Protein AF-A0A537L766-F1 (afdb_monomer_lite)

pLDDT: mean 89.23, std 12.31, range [39.84, 98.5]

Secondary structure (DSSP, 8-state):
-------SS--------HHHHHHHHHT-SSGGGSTTTHHHHHHHHHHHT--HHHHHHTHHHHHHHHHHHHHHHHHHHTT----SSHHHHHHHHHHHHHHHHHHHTT--S--HHHHHHHHHHHHTTT-HHHHHHHHHHHHHHHHHHHHHHHHHHHHHHHHHHHHHHHHHTT-SEE-HHHHHHHHHTT---HHHHHHHHHHTT-EE-HHHHHHHHHHHHHHHHHHHTTS----GGGTHHHHHHH-PPEE-TTT-S-----EEEEEETTEEES---TT---EEEESEESSPPSBTTBPPP-----

Foldseek 3Di:
DPDDDDDPDDDDDDDDDPLVVQCVVVVHPGSCPGLLNVLLLVLLCVQLVDDPVLCVVLVVLSVLLRVLLLVLLVCVLVVAAQDDDDVNVVSLVSLVSNLLSCVVSPDPDDDSLVSLVSNCVSCCVVPVSSVVCSVVSSVRSRVSSVVCSQLSVVLVVLLVVQLVVCVVVVHQEDFLVSLLCSCPVSVHDSVVSQVVSVVSRHHYPVVRVVVVVVVVVVVVVVVCVVPDDDDPPLCVVQCVVQDDEAAPLVPDPDDDWDFSFKDAPSDTDDDDDPPGDIDTDTSYDSWDDDDPPDDTDDDDDD

Organism: NCBI:txid2569760

Sequence (302 aa):
MIGVRNMPKPGVDTGMGLERISSVLQGVNDDYGTDLFTPLMDRLQRILGHTDRQREAHAVAYRVMADHGRAMTFLMADGVVPGNEGRNYVLRMIMRRAMRFGRAAGLTRSFLAELAGTVTDAMGDAYPELRRQQSFIESAVRQEEERFAQTLTGGLQRLEELISGALAASRRELSGEEVFRLYDTFGFPVEMTRDIARERGLTINEAGFARAMEAQRSRARAAQAFGGAGDDRRYAKVVRKGGSSEFVGYTKHAARARIVALFAGGEAISQADAGAEVEVILDRTPFYAESGGQVGDTGLVR

Structure (mmCIF, N/CA/C/O backbone):
data_AF-A0A537L766-F1
#
_entry.id   AF-A0A537L766-F1
#
loop_
_atom_site.group_PDB
_atom_site.id
_atom_site.type_symbol
_atom_site.label_atom_id
_atom_site.label_alt_id
_atom_site.label_comp_id
_atom_site.label_asym_id
_atom_site.label_entity_id
_atom_site.label_seq_id
_atom_site.pdbx_PDB_ins_code
_atom_site.Cartn_x
_atom_site.Cartn_y
_atom_site.Cartn_z
_atom_site.occupancy
_atom_site.B_iso_or_equiv
_atom_site.auth_seq_id
_atom_site.auth_comp_id
_atom_site.auth_asym_id
_atom_site.auth_atom_id
_atom_site.pdbx_PDB_model_num
ATOM 1 N N . MET A 1 1 ? 0.545 26.414 -24.941 1.00 47.44 1 MET A N 1
ATOM 2 C CA . MET A 1 1 ? -0.797 25.792 -24.927 1.00 47.44 1 MET A CA 1
ATOM 3 C C . MET A 1 1 ? -0.752 24.542 -25.784 1.00 47.44 1 MET A C 1
ATOM 5 O O . MET A 1 1 ? -0.478 24.660 -26.971 1.00 47.44 1 MET A O 1
ATOM 9 N N . ILE A 1 2 ? -0.953 23.363 -25.197 1.00 56.03 2 ILE A N 1
ATOM 10 C CA . ILE A 1 2 ? -1.117 22.121 -25.962 1.00 56.03 2 ILE A CA 1
ATOM 11 C C . ILE A 1 2 ? -2.558 22.138 -26.485 1.00 56.03 2 ILE A C 1
ATOM 13 O O . ILE A 1 2 ? -3.494 22.108 -25.693 1.00 56.03 2 ILE A O 1
ATOM 17 N N . GLY A 1 3 ? -2.739 22.311 -27.794 1.00 72.19 3 GLY A N 1
ATOM 18 C CA . GLY A 1 3 ? -4.066 22.390 -28.406 1.00 72.19 3 GLY A CA 1
ATOM 19 C C . GLY A 1 3 ? -4.731 21.017 -28.464 1.00 72.19 3 GLY A C 1
ATOM 20 O O . GLY A 1 3 ? -4.146 20.073 -28.993 1.00 72.19 3 GLY A O 1
ATOM 21 N N . VAL A 1 4 ? -5.955 20.910 -27.947 1.00 83.75 4 VAL A N 1
ATOM 22 C CA . VAL A 1 4 ? -6.807 19.728 -28.129 1.00 83.75 4 VAL A CA 1
ATOM 23 C C . VAL A 1 4 ? -7.304 19.716 -29.581 1.00 83.75 4 VAL A C 1
ATOM 25 O O . VAL A 1 4 ? -7.737 20.747 -30.093 1.00 83.75 4 VAL A O 1
ATOM 28 N N . ARG A 1 5 ? -7.214 18.572 -30.270 1.00 87.31 5 ARG A N 1
ATOM 29 C CA . ARG A 1 5 ? -7.727 18.379 -31.640 1.00 87.31 5 ARG A CA 1
ATOM 30 C C . ARG A 1 5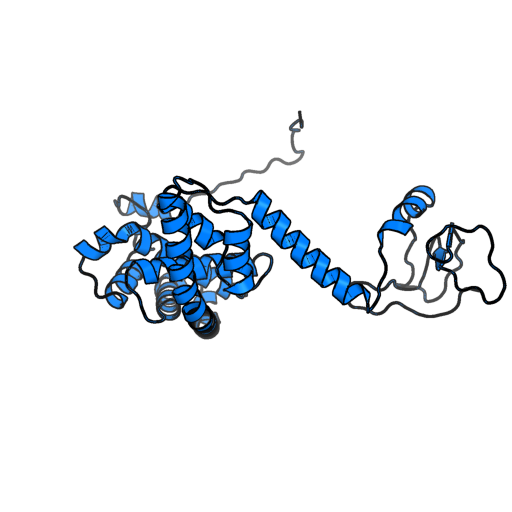 ? -8.831 17.331 -31.641 1.00 87.31 5 ARG A C 1
ATOM 32 O O . ARG A 1 5 ? -8.760 16.367 -30.884 1.00 87.31 5 ARG A O 1
ATOM 39 N N . ASN A 1 6 ? -9.804 17.493 -32.536 1.00 90.62 6 ASN A N 1
ATOM 40 C CA . ASN A 1 6 ? -10.849 16.495 -32.734 1.00 90.62 6 ASN A CA 1
ATOM 41 C C . ASN A 1 6 ? -10.237 15.167 -33.183 1.00 90.62 6 ASN A C 1
ATOM 43 O O . ASN A 1 6 ? -9.444 15.121 -34.128 1.00 90.62 6 ASN A O 1
ATOM 47 N N . MET A 1 7 ? -10.621 14.090 -32.501 1.00 89.81 7 MET A N 1
ATOM 48 C CA . MET A 1 7 ? -10.230 12.749 -32.904 1.00 89.81 7 MET A CA 1
ATOM 49 C C . MET A 1 7 ? -11.026 12.331 -34.148 1.00 89.81 7 MET A C 1
ATOM 51 O O . MET A 1 7 ? -12.243 12.507 -34.169 1.00 89.81 7 MET A O 1
ATOM 55 N N . PRO A 1 8 ? -10.383 11.715 -35.157 1.00 91.75 8 PRO A N 1
ATOM 56 C CA . PRO A 1 8 ? -11.076 11.167 -36.327 1.00 91.75 8 PRO A CA 1
ATOM 57 C C . PRO A 1 8 ? -12.124 10.100 -35.980 1.00 91.75 8 PRO A C 1
ATOM 59 O O . PRO A 1 8 ? -13.035 9.848 -36.762 1.00 91.75 8 PRO A O 1
ATOM 62 N N . LYS A 1 9 ? -11.975 9.454 -34.818 1.00 92.50 9 LYS A N 1
ATOM 63 C CA . LYS A 1 9 ? -12.909 8.475 -34.260 1.00 92.50 9 LYS A CA 1
ATOM 64 C C . LYS A 1 9 ? -13.140 8.806 -32.783 1.00 92.50 9 LYS A C 1
ATOM 66 O O . LYS A 1 9 ? -12.264 8.499 -31.973 1.00 92.50 9 LYS A O 1
ATOM 71 N N . PRO A 1 10 ? -14.244 9.478 -32.425 1.00 92.56 10 PRO A N 1
ATOM 72 C CA . PRO A 1 10 ? -14.568 9.726 -31.028 1.00 92.56 10 PRO A CA 1
ATOM 73 C C . PRO A 1 10 ? -14.984 8.420 -30.338 1.00 92.56 10 PRO A C 1
ATOM 75 O O . PRO A 1 10 ? -15.570 7.538 -30.965 1.00 92.56 10 PRO A O 1
ATOM 78 N N . GLY A 1 11 ? -14.674 8.306 -29.048 1.00 93.06 11 GLY A N 1
ATOM 79 C CA . GLY A 1 11 ? -15.123 7.218 -28.180 1.00 93.06 11 GLY A CA 1
ATOM 80 C C . GLY A 1 11 ? -16.016 7.749 -27.063 1.00 93.06 11 GLY A C 1
ATOM 81 O O . GLY A 1 11 ? -15.945 8.930 -26.723 1.00 93.06 11 GLY A O 1
ATOM 82 N N . VAL A 1 12 ? -16.847 6.872 -26.500 1.00 94.75 12 VAL A N 1
ATOM 83 C CA . VAL A 1 12 ? -17.601 7.133 -25.268 1.00 94.75 12 VAL A CA 1
ATOM 84 C C . VAL A 1 12 ? -17.018 6.238 -24.181 1.00 94.75 12 VAL A C 1
ATOM 86 O O . VAL A 1 12 ? -16.881 5.036 -24.393 1.00 94.75 12 VAL A O 1
ATOM 89 N N . ASP A 1 13 ? -16.671 6.832 -23.043 1.00 95.75 13 ASP A N 1
ATOM 90 C CA . ASP A 1 13 ? -16.145 6.145 -21.864 1.00 95.75 13 ASP A CA 1
ATOM 91 C C . ASP A 1 13 ? -17.138 6.328 -20.712 1.00 95.75 13 ASP A C 1
ATOM 93 O O . ASP A 1 13 ? -17.485 7.458 -20.357 1.00 95.75 13 ASP A O 1
ATOM 97 N N . THR A 1 14 ? -17.654 5.223 -20.175 1.00 96.44 14 THR A N 1
ATOM 98 C CA . THR A 1 14 ? -18.624 5.229 -19.075 1.00 96.44 14 THR A CA 1
ATOM 99 C C . THR A 1 14 ? -18.092 4.408 -17.915 1.00 96.44 14 THR A C 1
ATOM 101 O O . THR A 1 14 ? -17.691 3.263 -18.104 1.00 96.44 14 THR A O 1
ATOM 104 N N . GLY A 1 15 ? -18.191 4.948 -16.703 1.00 95.75 15 GLY A N 1
ATOM 105 C CA . GLY A 1 15 ? -17.886 4.231 -15.471 1.00 95.75 15 GLY A CA 1
ATOM 106 C C . GLY A 1 15 ? -18.962 4.481 -14.423 1.00 95.75 15 GLY A C 1
ATOM 107 O O . GLY A 1 15 ? -19.353 5.622 -14.186 1.00 95.75 15 GLY A O 1
ATOM 108 N N . MET A 1 16 ? -19.426 3.411 -13.781 1.00 96.44 16 MET A N 1
ATOM 109 C CA . MET A 1 16 ? -20.301 3.467 -12.612 1.00 96.44 16 MET A CA 1
ATOM 110 C C . MET A 1 16 ? -19.633 2.669 -11.496 1.00 96.44 16 MET A C 1
ATOM 112 O O . MET A 1 16 ? -19.426 1.468 -11.640 1.00 96.44 16 MET A O 1
ATOM 116 N N . GLY A 1 17 ? -19.258 3.339 -10.406 1.00 96.12 17 GLY A N 1
ATOM 117 C CA . GLY A 1 17 ? -18.614 2.677 -9.271 1.00 96.12 17 GLY A CA 1
ATOM 118 C C . GLY A 1 17 ? -19.590 1.730 -8.582 1.00 96.12 17 GLY A C 1
ATOM 119 O O . GLY A 1 17 ? -20.582 2.200 -8.020 1.00 96.12 17 GLY A O 1
ATOM 120 N N . LEU A 1 18 ? -19.307 0.426 -8.630 1.00 96.12 18 LEU A N 1
ATOM 121 C CA . LEU A 1 18 ? -20.164 -0.61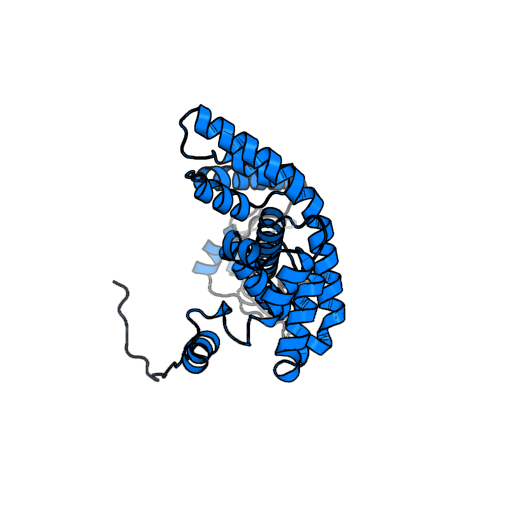5 -8.062 1.00 96.12 18 LEU A CA 1
ATOM 122 C C . LEU A 1 18 ? -20.362 -0.401 -6.559 1.00 96.12 18 LEU A C 1
ATOM 124 O O . LEU A 1 18 ? -21.488 -0.392 -6.081 1.00 96.12 18 LEU A O 1
ATOM 128 N N . GLU A 1 19 ? -19.280 -0.139 -5.831 1.00 95.88 19 GLU A N 1
ATOM 129 C CA . GLU A 1 19 ? -19.300 0.105 -4.388 1.00 95.88 19 GLU A CA 1
ATOM 130 C C . GLU A 1 19 ? -20.231 1.266 -4.020 1.00 95.88 19 GLU A C 1
ATOM 132 O O . GLU A 1 19 ? -21.033 1.161 -3.091 1.00 95.88 19 GLU A O 1
ATOM 137 N N . ARG A 1 20 ? -20.181 2.345 -4.810 1.00 96.56 20 ARG A N 1
ATOM 138 C CA . ARG A 1 20 ? -20.978 3.549 -4.573 1.00 96.56 20 ARG A CA 1
ATOM 139 C C . ARG A 1 20 ? -22.452 3.358 -4.910 1.00 96.56 20 ARG A C 1
ATOM 141 O O . ARG A 1 20 ? -23.308 3.874 -4.200 1.00 96.56 20 ARG A O 1
ATOM 148 N N . ILE A 1 21 ? -22.782 2.665 -6.001 1.00 97.31 21 ILE A N 1
ATOM 149 C CA . ILE A 1 21 ? -24.196 2.388 -6.288 1.00 97.31 21 ILE A CA 1
ATOM 150 C C . ILE A 1 21 ? -24.765 1.396 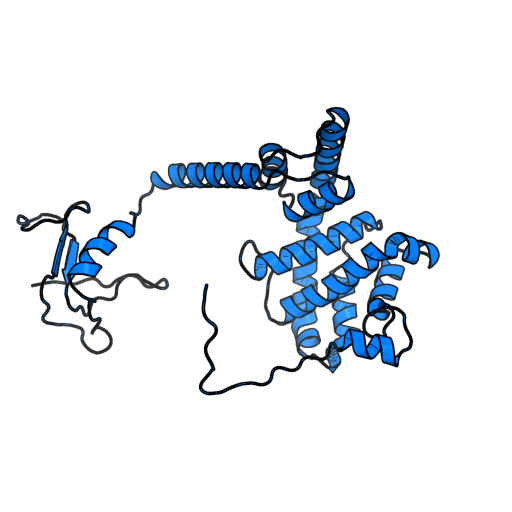-5.268 1.00 97.31 21 ILE A C 1
ATOM 152 O O . ILE A 1 21 ? -25.900 1.570 -4.830 1.00 97.31 21 ILE A O 1
ATOM 156 N N . SER A 1 22 ? -23.966 0.426 -4.812 1.00 97.38 22 SER A N 1
ATOM 157 C CA . SER A 1 22 ? -24.348 -0.496 -3.742 1.00 97.38 22 SER A CA 1
ATOM 158 C C . SER A 1 22 ? -24.636 0.229 -2.429 1.00 97.38 22 SER A C 1
ATOM 160 O O . SER A 1 22 ? -25.651 -0.075 -1.806 1.00 97.38 22 SER A O 1
ATOM 162 N N . SER A 1 23 ? -23.829 1.221 -2.026 1.00 97.69 23 SER A N 1
ATOM 163 C CA . SER A 1 23 ? -24.098 1.982 -0.794 1.00 97.69 23 SER A CA 1
ATOM 164 C C . SER A 1 23 ? -25.426 2.738 -0.848 1.00 97.69 23 SER A C 1
ATOM 166 O O . SER A 1 23 ? -26.199 2.693 0.110 1.00 97.69 23 SER A O 1
ATOM 168 N N . VAL A 1 24 ? -25.761 3.320 -2.004 1.00 97.44 24 VAL A N 1
ATOM 169 C CA . VAL A 1 24 ? -27.067 3.959 -2.238 1.00 97.44 24 VAL A CA 1
ATOM 170 C C . VAL A 1 24 ? -28.213 2.944 -2.194 1.00 97.44 24 VAL A C 1
ATOM 172 O O . VAL A 1 24 ? -29.203 3.176 -1.503 1.00 97.44 24 VAL A O 1
ATOM 175 N N . LEU A 1 25 ? -28.093 1.818 -2.906 1.00 97.81 25 LEU A N 1
ATOM 176 C CA . LEU A 1 25 ? -29.148 0.798 -2.983 1.00 97.81 25 LEU A CA 1
ATOM 177 C C . LEU A 1 25 ? -29.406 0.104 -1.640 1.00 97.81 25 LEU A C 1
ATOM 179 O O . LEU A 1 25 ? -30.540 -0.277 -1.357 1.00 97.81 25 LEU A O 1
ATOM 183 N N . GLN A 1 26 ? -28.370 -0.052 -0.818 1.00 97.94 26 GLN A N 1
ATOM 184 C CA . GLN A 1 26 ? -28.454 -0.677 0.504 1.00 97.94 26 GLN A CA 1
ATOM 185 C C . GLN A 1 26 ? -28.787 0.326 1.618 1.00 97.94 26 GLN A C 1
ATOM 187 O O . GLN A 1 26 ? -28.994 -0.079 2.759 1.00 97.94 26 GLN A O 1
ATOM 192 N N . GLY A 1 27 ? -28.859 1.627 1.310 1.00 97.38 27 GLY A N 1
ATOM 193 C CA . GLY A 1 27 ? -29.202 2.666 2.281 1.00 97.38 27 GLY A CA 1
ATOM 194 C C . GLY A 1 27 ? -28.138 2.882 3.362 1.00 97.38 27 GLY A C 1
ATOM 195 O O . GLY A 1 27 ? -28.484 3.212 4.497 1.00 97.38 27 GLY A O 1
ATOM 196 N N . VAL A 1 28 ? -26.858 2.687 3.032 1.00 96.88 28 VAL A N 1
ATOM 197 C CA . VAL A 1 28 ? -25.726 2.885 3.952 1.00 96.88 28 VAL A CA 1
ATOM 198 C C . VAL A 1 28 ? -24.944 4.156 3.611 1.00 96.88 28 VAL A C 1
ATOM 200 O O . VAL A 1 28 ? -24.906 4.602 2.467 1.00 96.88 28 VAL A O 1
ATOM 203 N N . ASN A 1 29 ? -24.322 4.767 4.623 1.00 92.06 29 ASN A N 1
ATOM 204 C CA . ASN A 1 29 ? -23.720 6.105 4.506 1.00 92.06 29 ASN A CA 1
ATOM 205 C C . ASN A 1 29 ? -22.373 6.135 3.768 1.00 92.06 29 ASN A C 1
ATOM 207 O O . ASN A 1 29 ? -21.916 7.206 3.369 1.00 92.06 29 ASN A O 1
ATOM 211 N N . ASP A 1 30 ? -21.714 4.988 3.633 1.00 94.31 30 ASP A N 1
ATOM 212 C CA . ASP A 1 30 ? -20.455 4.855 2.915 1.00 94.31 30 ASP A CA 1
ATOM 213 C C . ASP A 1 30 ? -20.294 3.447 2.331 1.00 94.31 30 ASP A C 1
ATOM 215 O O . ASP A 1 30 ? -21.017 2.511 2.681 1.00 94.31 30 ASP A O 1
ATOM 219 N N . ASP A 1 31 ? -19.317 3.307 1.439 1.00 96.00 31 ASP A N 1
ATOM 220 C CA . ASP A 1 31 ? -19.031 2.059 0.731 1.00 96.00 31 ASP A CA 1
ATOM 221 C C . ASP A 1 31 ? -18.664 0.913 1.690 1.00 96.00 31 ASP A C 1
ATOM 223 O O . ASP A 1 31 ? -18.935 -0.250 1.404 1.00 96.00 31 ASP A O 1
ATOM 227 N N . TYR A 1 32 ? -18.105 1.217 2.862 1.00 96.50 32 TYR A N 1
ATOM 228 C CA . TYR A 1 32 ? -17.653 0.224 3.835 1.00 96.50 32 TYR A CA 1
ATOM 229 C C . TYR A 1 32 ? -18.787 -0.375 4.675 1.00 96.50 32 TYR A C 1
ATOM 231 O O . TYR A 1 32 ? -18.582 -1.394 5.338 1.00 96.50 32 TYR A O 1
ATOM 239 N N . GLY A 1 33 ? -19.967 0.245 4.644 1.00 95.25 33 GLY A N 1
ATOM 240 C CA . GLY A 1 33 ? -21.200 -0.302 5.202 1.00 95.25 33 GLY A CA 1
ATOM 241 C C . GLY A 1 33 ? -21.884 -1.333 4.302 1.00 95.25 33 GLY A C 1
ATOM 242 O O . GLY A 1 33 ? -22.853 -1.947 4.735 1.00 95.25 33 GLY A O 1
ATOM 243 N N . THR A 1 34 ? -21.407 -1.528 3.069 1.00 97.44 34 THR A N 1
ATOM 244 C CA . THR A 1 34 ? -22.038 -2.447 2.112 1.00 97.44 34 THR A CA 1
ATOM 245 C C . THR A 1 34 ? -21.705 -3.912 2.389 1.00 97.44 34 THR A C 1
ATOM 247 O O . THR A 1 34 ? -20.711 -4.246 3.044 1.00 97.44 34 THR A O 1
ATOM 250 N N . ASP A 1 35 ? -22.506 -4.815 1.834 1.00 95.31 35 ASP A N 1
ATOM 251 C CA . ASP A 1 35 ? -22.225 -6.257 1.770 1.00 95.31 35 ASP A CA 1
ATOM 252 C C . ASP A 1 35 ? -20.861 -6.605 1.134 1.00 95.31 35 ASP A C 1
ATOM 254 O O . ASP A 1 35 ? -20.270 -7.629 1.473 1.00 95.31 35 ASP A O 1
ATOM 258 N N . LEU A 1 36 ? -20.300 -5.726 0.296 1.00 94.44 36 LEU A N 1
ATOM 259 C CA . LEU A 1 36 ? -18.966 -5.889 -0.296 1.00 94.44 36 LEU A CA 1
ATOM 260 C C . LEU A 1 36 ? -17.820 -5.751 0.722 1.00 94.44 36 LEU A C 1
ATOM 262 O O . LEU A 1 36 ? -16.721 -6.254 0.484 1.00 94.44 36 LEU A O 1
ATOM 266 N N . PHE A 1 37 ? -18.038 -5.049 1.839 1.00 97.19 37 PHE A N 1
ATOM 267 C CA . PHE A 1 37 ? -16.991 -4.745 2.824 1.00 97.19 37 PHE A CA 1
ATOM 268 C C . PHE A 1 37 ? -17.297 -5.240 4.235 1.00 97.19 37 PHE A C 1
ATOM 270 O O . PHE A 1 37 ? -16.361 -5.551 4.975 1.00 97.19 37 PHE A O 1
ATOM 277 N N . THR A 1 38 ? -18.567 -5.342 4.625 1.00 96.75 38 THR A N 1
ATOM 278 C CA . THR A 1 38 ? -18.955 -5.772 5.977 1.00 96.75 38 THR A CA 1
ATOM 279 C C . THR A 1 38 ? -18.346 -7.120 6.393 1.00 96.75 38 THR A C 1
ATOM 281 O O . THR A 1 38 ? -17.807 -7.164 7.502 1.00 96.75 38 THR A O 1
ATOM 284 N N . PRO A 1 39 ? -18.227 -8.161 5.535 1.00 98.00 39 PRO A N 1
ATOM 285 C CA . PRO A 1 39 ? -17.558 -9.406 5.927 1.00 98.00 39 PRO A CA 1
ATOM 286 C C . PRO A 1 39 ? -16.083 -9.211 6.314 1.00 98.00 39 PRO A C 1
ATOM 288 O O . PRO A 1 39 ? -15.579 -9.865 7.233 1.00 98.00 39 PRO A O 1
ATOM 291 N N . LEU A 1 40 ? -15.384 -8.290 5.641 1.00 98.38 40 LEU A N 1
ATOM 292 C CA . LEU A 1 40 ? -13.991 -7.955 5.936 1.00 98.38 40 LEU A CA 1
ATOM 293 C C . LEU A 1 40 ? -13.890 -7.175 7.246 1.00 98.38 40 LEU A C 1
ATOM 295 O O . LEU A 1 40 ? -13.012 -7.460 8.061 1.00 98.38 40 LEU A O 1
ATOM 299 N N . MET A 1 41 ? -14.798 -6.224 7.474 1.00 97.88 41 MET A N 1
ATOM 300 C CA . MET A 1 41 ? -14.846 -5.468 8.726 1.00 97.88 41 MET A CA 1
ATOM 301 C C . MET A 1 41 ? -15.110 -6.382 9.921 1.00 97.88 41 MET A C 1
ATOM 303 O O . MET A 1 41 ? -14.423 -6.284 10.937 1.00 97.88 41 MET A O 1
ATOM 307 N N . ASP A 1 42 ? -16.038 -7.323 9.777 1.00 98.06 42 ASP A N 1
ATOM 308 C CA . ASP A 1 42 ? -16.393 -8.279 10.824 1.00 98.06 42 ASP A CA 1
ATOM 309 C C . ASP A 1 42 ? -15.274 -9.301 11.059 1.00 98.06 42 ASP A C 1
ATOM 311 O O . ASP A 1 42 ? -15.048 -9.759 12.184 1.00 98.06 42 ASP A O 1
ATOM 315 N N . ARG A 1 43 ? -14.526 -9.674 10.011 1.00 98.31 43 ARG A N 1
ATOM 316 C CA . ARG A 1 43 ? -13.295 -10.460 10.162 1.00 98.31 43 ARG A CA 1
ATOM 317 C C . ARG A 1 43 ? -12.252 -9.690 10.965 1.00 98.31 43 ARG A C 1
ATOM 319 O O . ARG A 1 43 ? -11.738 -10.240 11.935 1.00 98.31 43 ARG A O 1
ATOM 326 N N . LEU A 1 44 ? -11.957 -8.447 10.590 1.00 98.25 44 LEU A N 1
ATOM 327 C CA . LEU A 1 44 ? -10.985 -7.606 11.293 1.00 98.25 44 LEU A CA 1
ATOM 328 C C . LEU A 1 44 ? -11.382 -7.407 12.757 1.00 98.25 44 LEU A C 1
ATOM 330 O O . LEU A 1 44 ? -10.536 -7.547 13.636 1.00 98.25 44 LEU A O 1
ATOM 334 N N . GLN A 1 45 ? -12.670 -7.184 13.026 1.00 98.06 45 GLN A N 1
ATOM 335 C CA . GLN A 1 45 ? -13.199 -7.037 14.380 1.00 98.06 45 GLN A CA 1
ATOM 336 C C . GLN A 1 45 ? -12.957 -8.274 15.239 1.00 98.06 45 GLN A C 1
ATOM 338 O O . GLN A 1 45 ? -12.496 -8.153 16.374 1.00 98.06 45 GLN A O 1
ATOM 343 N N . ARG A 1 46 ? -13.190 -9.467 14.681 1.00 97.75 46 ARG A N 1
ATOM 344 C CA . ARG A 1 46 ? -12.914 -10.738 15.364 1.00 97.75 46 ARG A CA 1
ATOM 345 C C . ARG A 1 46 ? -11.426 -10.971 15.597 1.00 97.75 46 ARG A C 1
ATOM 347 O O . ARG A 1 46 ? -11.064 -11.421 16.678 1.00 97.75 46 ARG A O 1
ATOM 354 N N . ILE A 1 47 ? -10.571 -10.660 14.620 1.00 96.69 47 ILE A N 1
ATOM 355 C CA . ILE A 1 47 ? -9.111 -10.799 14.765 1.00 96.69 47 ILE A CA 1
ATOM 356 C C . ILE A 1 47 ? -8.590 -9.857 15.862 1.00 96.69 47 ILE A C 1
ATOM 358 O O . ILE A 1 47 ? -7.734 -10.252 16.650 1.00 96.69 47 ILE A O 1
ATOM 362 N N . LEU A 1 48 ? -9.117 -8.633 15.919 1.00 96.81 48 LEU A N 1
ATOM 363 C CA . LEU A 1 48 ? -8.752 -7.618 16.907 1.00 96.81 48 LEU A CA 1
ATOM 364 C C . LEU A 1 48 ? -9.372 -7.854 18.293 1.00 96.81 48 LEU A C 1
ATOM 366 O O . LEU A 1 48 ? -8.874 -7.318 19.279 1.00 96.81 48 LEU A O 1
ATOM 370 N N . GLY A 1 49 ? -10.471 -8.607 18.383 1.00 97.06 49 GLY A N 1
ATOM 371 C CA . GLY A 1 49 ? -11.248 -8.738 19.619 1.00 97.06 49 GLY A CA 1
ATOM 372 C C . GLY A 1 49 ? -11.899 -7.421 20.062 1.00 97.06 49 GLY A C 1
ATOM 373 O O . GLY A 1 49 ? -12.107 -7.202 21.253 1.00 97.06 49 GLY A O 1
ATOM 374 N N . HIS A 1 50 ? -12.183 -6.518 19.121 1.00 97.94 50 HIS A N 1
ATOM 375 C CA . HIS A 1 50 ? -12.745 -5.199 19.412 1.00 97.94 50 HIS A CA 1
ATOM 376 C C . HIS A 1 50 ? -14.266 -5.244 19.602 1.00 97.94 50 HIS A C 1
ATOM 378 O O . HIS A 1 50 ? -14.997 -5.868 18.834 1.00 97.94 50 HIS A O 1
ATOM 384 N N . THR A 1 51 ? -14.755 -4.480 20.576 1.00 97.94 51 THR A N 1
ATOM 385 C CA . THR A 1 51 ? -16.172 -4.090 20.675 1.00 97.94 51 THR A CA 1
ATOM 386 C C . THR A 1 51 ? -16.573 -3.163 19.522 1.00 97.94 51 THR A C 1
ATOM 388 O O . THR A 1 51 ? -15.713 -2.540 18.898 1.00 97.94 51 THR A O 1
ATOM 391 N N . ASP A 1 52 ? -17.874 -2.986 19.279 1.00 96.94 52 ASP A N 1
ATOM 392 C CA . ASP A 1 52 ? -18.369 -2.064 18.240 1.00 96.94 52 ASP A CA 1
ATOM 393 C C . ASP A 1 52 ? -17.883 -0.628 18.462 1.00 96.94 52 ASP A C 1
ATOM 395 O O . ASP A 1 52 ? -17.475 0.062 17.529 1.00 96.94 52 ASP A O 1
ATOM 399 N N . ARG A 1 53 ? -17.816 -0.198 19.728 1.00 97.31 53 ARG A N 1
ATO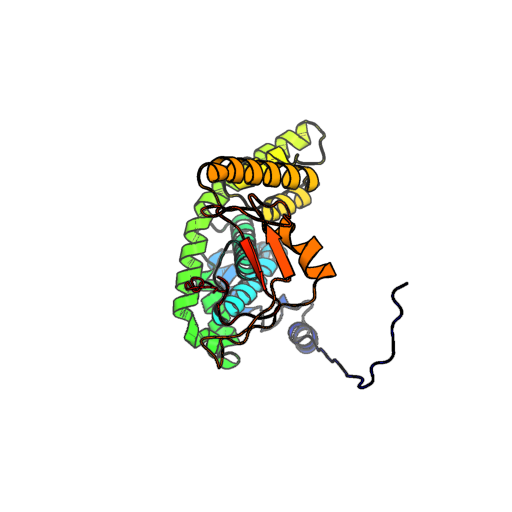M 400 C CA . ARG A 1 53 ? -17.268 1.113 20.093 1.00 97.31 53 ARG A CA 1
ATOM 401 C C . ARG A 1 53 ? -15.789 1.243 19.723 1.00 97.31 53 ARG A C 1
ATOM 403 O O . ARG A 1 53 ? -15.364 2.311 19.292 1.00 97.31 53 ARG A O 1
ATOM 410 N N . GLN A 1 54 ? -14.999 0.184 19.901 1.00 97.50 54 GLN A N 1
ATOM 411 C CA . GLN A 1 54 ? -13.591 0.178 19.499 1.00 97.50 54 GLN A CA 1
ATOM 412 C C . GLN A 1 54 ? -13.446 0.121 17.976 1.00 97.50 54 GLN A C 1
ATOM 414 O O . GLN A 1 54 ? -12.595 0.815 17.429 1.00 97.50 54 GLN A O 1
ATOM 419 N N . ARG A 1 55 ? -14.282 -0.650 17.271 1.00 96.56 55 ARG A N 1
ATOM 420 C CA . ARG A 1 55 ? -14.331 -0.636 15.801 1.00 96.56 55 ARG A CA 1
ATOM 421 C C . ARG A 1 55 ? -14.576 0.778 15.272 1.00 96.56 55 ARG A C 1
ATOM 423 O O . ARG A 1 55 ? -13.823 1.220 14.411 1.00 96.56 55 ARG A O 1
ATOM 430 N N . GLU A 1 56 ? -15.540 1.501 15.838 1.00 95.38 56 GLU A N 1
ATOM 431 C CA . GLU A 1 56 ? -15.832 2.888 15.456 1.00 95.38 56 GLU A CA 1
ATOM 432 C C . GLU A 1 56 ? -14.664 3.835 15.774 1.00 95.38 56 GLU A C 1
ATOM 434 O O . GLU A 1 56 ? -14.220 4.600 14.920 1.00 95.38 56 GLU A O 1
ATOM 439 N N . ALA A 1 57 ? -14.074 3.726 16.970 1.00 96.44 57 ALA A N 1
ATOM 440 C CA . ALA A 1 57 ? -12.898 4.520 17.344 1.00 96.44 57 ALA A CA 1
ATOM 441 C C . ALA A 1 57 ? -11.689 4.283 16.413 1.00 96.44 57 ALA A C 1
ATOM 443 O O . ALA A 1 57 ? -10.858 5.172 16.230 1.00 96.44 57 ALA A O 1
ATOM 444 N N . HIS A 1 58 ? -11.606 3.099 15.800 1.00 96.88 58 HIS A N 1
ATOM 445 C CA . HIS A 1 58 ? -10.571 2.713 14.845 1.00 96.88 58 HIS A CA 1
ATOM 446 C C . HIS A 1 58 ? -11.076 2.672 13.389 1.00 96.88 58 HIS A C 1
ATOM 448 O O . HIS A 1 58 ? -10.433 2.039 12.548 1.00 96.88 58 HIS A O 1
ATOM 454 N N . ALA A 1 59 ? -12.174 3.364 13.053 1.00 96.12 59 ALA A N 1
ATOM 455 C CA . ALA A 1 59 ? -12.839 3.250 11.749 1.00 96.12 59 ALA A CA 1
ATOM 456 C C . ALA A 1 59 ? -11.891 3.450 10.553 1.00 96.12 59 ALA A C 1
ATOM 458 O O . ALA A 1 59 ? -11.932 2.689 9.588 1.00 96.12 59 ALA A O 1
ATOM 459 N N . VAL A 1 60 ? -10.971 4.420 10.623 1.00 95.88 60 VAL A N 1
ATOM 460 C CA . VAL A 1 60 ? -9.974 4.650 9.560 1.00 95.88 60 VAL A CA 1
ATOM 461 C C . VAL A 1 60 ? -9.065 3.435 9.366 1.00 95.88 60 VAL A C 1
ATOM 463 O O . VAL A 1 60 ? -8.813 3.040 8.231 1.00 95.88 60 VAL A O 1
ATOM 466 N N . ALA A 1 61 ? -8.600 2.811 10.452 1.00 96.94 61 ALA A N 1
ATOM 467 C CA . ALA A 1 61 ? -7.741 1.634 10.367 1.00 96.94 61 ALA A CA 1
ATOM 468 C C . ALA A 1 61 ? -8.481 0.443 9.748 1.00 96.94 61 ALA A C 1
ATOM 470 O O . ALA A 1 61 ? -7.925 -0.235 8.889 1.00 96.94 61 ALA A O 1
ATOM 471 N N . TYR A 1 62 ? -9.743 0.236 10.128 1.00 98.19 62 TYR A N 1
ATOM 472 C CA . TYR A 1 62 ? -10.602 -0.801 9.552 1.00 98.19 62 TYR A CA 1
ATOM 473 C C . TYR A 1 62 ? -10.791 -0.611 8.048 1.00 98.19 62 TYR A C 1
ATOM 475 O O . TYR A 1 62 ? -10.538 -1.533 7.275 1.00 98.19 62 TYR A O 1
ATOM 483 N N . ARG A 1 63 ? -11.149 0.609 7.629 1.00 97.75 63 ARG A N 1
ATOM 484 C CA . ARG A 1 63 ? -11.320 0.977 6.217 1.00 97.75 63 ARG A CA 1
ATOM 485 C C . ARG A 1 63 ? -10.052 0.732 5.405 1.00 97.75 63 ARG A C 1
ATOM 487 O O . ARG A 1 63 ? -10.109 0.060 4.381 1.00 97.75 63 ARG A O 1
ATOM 494 N N . VAL A 1 64 ? -8.904 1.202 5.898 1.00 97.31 64 VAL A N 1
ATOM 495 C CA . VAL A 1 64 ? -7.610 1.017 5.225 1.00 97.31 64 VAL A CA 1
ATOM 496 C C . VAL A 1 64 ? -7.229 -0.461 5.133 1.00 97.31 64 VAL A C 1
ATOM 498 O O . VAL A 1 64 ? -6.809 -0.908 4.071 1.00 97.31 64 VAL A O 1
ATOM 501 N N . MET A 1 65 ? -7.377 -1.232 6.214 1.00 98.31 65 MET A N 1
ATOM 502 C CA . MET A 1 65 ? -7.061 -2.662 6.199 1.00 98.31 65 MET A CA 1
ATOM 503 C C . MET A 1 65 ? -7.962 -3.433 5.232 1.00 98.31 65 MET A C 1
ATOM 505 O O . MET A 1 65 ? -7.445 -4.226 4.454 1.00 98.31 65 MET A O 1
ATOM 509 N N . ALA A 1 66 ? -9.276 -3.194 5.246 1.00 98.25 66 ALA A N 1
ATOM 510 C CA . ALA A 1 66 ? -10.215 -3.893 4.371 1.00 98.25 66 ALA A CA 1
ATOM 511 C C . ALA A 1 66 ? -9.979 -3.564 2.888 1.00 98.25 66 ALA A C 1
ATOM 513 O O . ALA A 1 66 ? -9.889 -4.474 2.065 1.00 98.25 66 ALA A O 1
ATOM 514 N N . ASP A 1 67 ? -9.819 -2.282 2.554 1.00 98.12 67 ASP A N 1
ATOM 515 C CA . ASP A 1 67 ? -9.551 -1.832 1.185 1.00 98.12 67 ASP A CA 1
ATOM 516 C C . ASP A 1 67 ? -8.228 -2.391 0.650 1.00 98.12 67 ASP A C 1
ATOM 518 O O . ASP A 1 67 ? -8.181 -3.031 -0.402 1.00 98.12 67 ASP A O 1
ATOM 522 N N . HIS A 1 68 ? -7.150 -2.250 1.422 1.00 98.00 68 HIS A N 1
ATOM 523 C CA . HIS A 1 68 ? -5.850 -2.785 1.034 1.00 98.00 68 HIS A CA 1
ATOM 524 C C . HIS A 1 68 ? -5.820 -4.314 1.024 1.00 98.00 68 HIS A C 1
ATOM 526 O O . HIS A 1 68 ? -5.122 -4.891 0.195 1.00 98.00 68 HIS A O 1
ATOM 532 N N . GLY A 1 69 ? -6.610 -4.967 1.880 1.00 98.06 69 GLY A N 1
ATOM 533 C CA . GLY A 1 69 ? -6.836 -6.408 1.858 1.00 98.06 69 GLY A CA 1
ATOM 534 C C . GLY A 1 69 ? -7.472 -6.875 0.550 1.00 98.06 69 GLY A C 1
ATOM 535 O O . GLY A 1 69 ? -6.998 -7.843 -0.041 1.00 98.06 69 GLY A O 1
ATOM 536 N N . ARG A 1 70 ? -8.483 -6.160 0.036 1.00 98.12 70 ARG A N 1
ATOM 537 C CA . ARG A 1 70 ? -9.041 -6.414 -1.305 1.00 98.12 70 ARG A CA 1
ATOM 538 C C . ARG A 1 70 ? -7.986 -6.175 -2.382 1.00 98.12 70 ARG A C 1
ATOM 540 O O . ARG A 1 70 ? -7.681 -7.088 -3.146 1.00 98.12 70 ARG A O 1
ATOM 547 N N . ALA A 1 71 ? -7.386 -4.985 -2.406 1.00 98.31 71 ALA A N 1
ATOM 548 C CA . ALA A 1 71 ? -6.437 -4.586 -3.443 1.00 98.31 71 ALA A CA 1
ATOM 549 C C . ALA A 1 71 ? -5.237 -5.540 -3.551 1.00 98.31 71 ALA A C 1
ATOM 551 O O . ALA A 1 71 ? -4.892 -5.968 -4.652 1.00 98.31 71 ALA A O 1
ATOM 552 N N . MET A 1 72 ? -4.619 -5.918 -2.425 1.00 98.19 72 MET A N 1
ATOM 553 C CA . MET A 1 72 ? -3.483 -6.845 -2.435 1.00 98.19 72 MET A CA 1
ATOM 554 C C . MET A 1 72 ? -3.887 -8.231 -2.950 1.00 98.19 72 MET A C 1
ATOM 556 O O . MET A 1 72 ? -3.129 -8.841 -3.698 1.00 98.19 72 MET A O 1
ATOM 560 N N . THR A 1 73 ? -5.087 -8.706 -2.598 1.00 98.44 73 THR A N 1
ATOM 561 C CA . THR A 1 73 ? -5.568 -10.041 -2.979 1.00 98.44 73 THR A CA 1
ATOM 562 C C . THR A 1 73 ? -5.799 -10.115 -4.488 1.00 98.44 73 THR A C 1
ATOM 564 O O . THR A 1 73 ? -5.318 -11.047 -5.127 1.00 98.44 73 THR A O 1
ATOM 567 N N . PHE A 1 74 ? -6.449 -9.104 -5.076 1.00 98.50 74 PHE A N 1
ATOM 568 C CA . PHE A 1 74 ? -6.645 -9.017 -6.529 1.00 98.50 74 PHE A CA 1
ATOM 569 C C . PHE A 1 74 ? -5.327 -8.875 -7.290 1.00 98.50 74 PHE A C 1
ATOM 571 O O . PHE A 1 74 ? -5.077 -9.626 -8.228 1.00 98.50 74 PHE A O 1
ATOM 578 N N . LEU A 1 75 ? -4.440 -7.975 -6.852 1.00 98.25 75 LEU A N 1
ATOM 579 C CA . LEU A 1 75 ? -3.130 -7.807 -7.489 1.00 98.25 75 LEU A CA 1
ATOM 580 C C . LEU A 1 75 ? -2.338 -9.122 -7.509 1.00 98.25 75 LEU A C 1
ATOM 582 O O . LEU A 1 75 ? -1.713 -9.456 -8.514 1.00 98.25 75 LEU A O 1
ATOM 586 N N . MET A 1 76 ? -2.365 -9.880 -6.412 1.00 97.19 76 MET A N 1
ATOM 587 C CA . MET A 1 76 ? -1.655 -11.156 -6.330 1.00 97.19 76 MET A CA 1
ATOM 588 C C . MET A 1 76 ? -2.334 -12.270 -7.129 1.00 97.19 76 MET A C 1
ATOM 590 O O . MET A 1 76 ? -1.628 -13.099 -7.702 1.00 97.19 76 MET A O 1
ATOM 594 N N . ALA A 1 77 ? -3.665 -12.266 -7.235 1.00 97.25 77 ALA A N 1
ATOM 595 C CA . ALA A 1 77 ? -4.389 -13.170 -8.128 1.00 97.25 77 ALA A CA 1
ATOM 596 C C . ALA A 1 77 ? -4.012 -12.951 -9.606 1.00 97.25 77 ALA A C 1
ATOM 598 O O . ALA A 1 77 ? -3.890 -13.921 -10.354 1.00 97.25 77 ALA A O 1
ATOM 599 N N . ASP A 1 78 ? -3.710 -11.706 -9.986 1.00 95.81 78 ASP A N 1
ATOM 600 C CA . ASP A 1 78 ? -3.201 -11.327 -11.313 1.00 95.81 78 ASP A CA 1
ATOM 601 C C . ASP A 1 78 ? -1.681 -11.555 -11.486 1.00 95.81 78 ASP A C 1
ATOM 603 O O . ASP A 1 78 ? -1.079 -11.155 -12.488 1.00 95.81 78 ASP A O 1
ATOM 607 N N . GLY A 1 79 ? -1.025 -12.200 -10.516 1.00 91.56 79 GLY A N 1
ATOM 608 C CA . GLY A 1 79 ? 0.391 -12.570 -10.586 1.00 91.56 79 GLY A CA 1
ATOM 609 C C . GLY A 1 79 ? 1.371 -11.459 -10.196 1.00 91.56 79 GLY A C 1
ATOM 610 O O .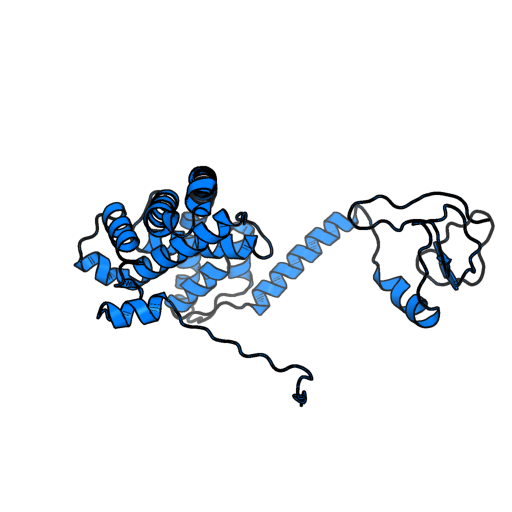 GLY A 1 79 ? 2.570 -11.569 -10.467 1.00 91.56 79 GLY A O 1
ATOM 611 N N . VAL A 1 80 ? 0.906 -10.379 -9.562 1.00 95.62 80 VAL A N 1
ATOM 612 C CA . VAL A 1 80 ? 1.796 -9.372 -8.969 1.00 95.62 80 VAL A CA 1
ATOM 613 C C . VAL A 1 80 ? 2.368 -9.910 -7.660 1.00 95.62 80 VAL A C 1
ATOM 615 O O . VAL A 1 80 ? 1.643 -10.416 -6.812 1.00 95.62 80 VAL A O 1
ATOM 618 N N . VAL A 1 81 ? 3.677 -9.761 -7.466 1.00 93.00 81 VAL A N 1
ATOM 619 C CA . VAL A 1 81 ? 4.367 -10.164 -6.231 1.00 93.00 81 VAL A CA 1
ATOM 620 C C . VAL A 1 81 ? 5.042 -8.964 -5.573 1.00 93.00 81 VAL A C 1
ATOM 622 O O . VAL A 1 81 ? 5.475 -8.059 -6.288 1.00 93.00 81 VAL A O 1
ATOM 625 N N . PRO A 1 82 ? 5.155 -8.907 -4.234 1.00 91.00 82 PRO A N 1
ATOM 626 C CA . PRO A 1 82 ? 5.793 -7.777 -3.561 1.00 91.00 82 PRO A CA 1
ATOM 627 C C . PRO A 1 82 ? 7.256 -7.599 -3.996 1.00 91.00 82 PRO A C 1
ATOM 629 O O . PRO A 1 82 ? 8.059 -8.528 -3.940 1.00 91.00 82 PRO A O 1
ATOM 632 N N . GLY A 1 83 ? 7.641 -6.385 -4.400 1.00 89.00 83 GLY A N 1
ATOM 633 C CA . GLY A 1 83 ? 8.966 -6.108 -4.972 1.00 89.00 83 GLY A CA 1
ATOM 634 C C . GLY A 1 83 ? 9.403 -4.648 -4.843 1.00 89.00 83 GLY A C 1
ATOM 635 O O . GLY A 1 83 ? 8.734 -3.847 -4.201 1.00 89.00 83 GLY A O 1
ATOM 636 N N . ASN A 1 84 ? 10.565 -4.313 -5.409 1.00 83.12 84 ASN A N 1
ATOM 637 C CA . ASN A 1 84 ? 11.170 -2.976 -5.292 1.00 83.12 84 ASN A CA 1
ATOM 638 C C . ASN A 1 84 ? 10.776 -2.008 -6.420 1.00 83.12 84 ASN A C 1
ATOM 640 O O . ASN A 1 84 ? 11.069 -0.823 -6.314 1.00 83.12 84 ASN A O 1
ATOM 644 N N . GLU A 1 85 ? 10.148 -2.487 -7.499 1.00 79.88 85 GLU A N 1
ATOM 645 C CA . GLU A 1 85 ? 9.938 -1.695 -8.718 1.00 79.88 85 GLU A CA 1
ATOM 646 C C . GLU A 1 85 ? 8.539 -1.880 -9.317 1.00 79.88 85 GLU A C 1
ATOM 648 O O . GLU A 1 85 ? 7.889 -2.913 -9.133 1.00 79.88 85 GLU A O 1
ATOM 653 N N . GLY A 1 86 ? 8.072 -0.865 -10.051 1.00 92.19 86 GLY A N 1
ATOM 654 C CA . GLY A 1 86 ? 6.814 -0.898 -10.801 1.00 92.19 86 GLY A CA 1
ATOM 655 C C . GLY A 1 86 ? 5.603 -1.313 -9.957 1.00 92.19 86 GLY A C 1
ATOM 656 O O . GLY A 1 86 ? 5.442 -0.900 -8.810 1.00 92.19 86 GLY A O 1
ATOM 657 N N . ARG A 1 87 ? 4.746 -2.171 -10.521 1.00 94.31 87 ARG A N 1
ATOM 658 C CA . ARG A 1 87 ? 3.549 -2.702 -9.838 1.00 94.31 87 ARG A CA 1
ATOM 659 C C . ARG A 1 87 ? 3.872 -3.522 -8.584 1.00 94.31 87 ARG A C 1
ATOM 661 O O . ARG A 1 87 ? 3.106 -3.504 -7.626 1.00 94.31 87 ARG A O 1
ATOM 668 N N . ASN A 1 88 ? 5.032 -4.176 -8.560 1.00 93.62 88 ASN A N 1
ATOM 669 C CA . ASN A 1 88 ? 5.480 -4.974 -7.421 1.00 93.62 88 ASN A CA 1
ATOM 670 C C . ASN A 1 88 ? 5.788 -4.074 -6.210 1.00 93.62 88 ASN A C 1
ATOM 672 O O . ASN A 1 88 ? 5.510 -4.445 -5.067 1.00 93.62 88 ASN A O 1
ATOM 676 N N . TYR A 1 89 ? 6.317 -2.871 -6.462 1.00 89.88 89 TYR A N 1
ATOM 677 C CA . TYR A 1 89 ? 6.493 -1.835 -5.442 1.00 89.88 89 TYR A CA 1
ATOM 678 C C . TYR A 1 89 ? 5.158 -1.323 -4.907 1.00 89.88 89 TYR A C 1
ATOM 680 O O . TYR A 1 89 ? 4.983 -1.197 -3.698 1.00 89.88 89 TYR A O 1
ATOM 688 N N . VAL A 1 90 ? 4.190 -1.086 -5.796 1.00 94.06 90 VAL A N 1
ATOM 689 C CA . VAL A 1 90 ? 2.845 -0.640 -5.405 1.00 94.06 90 VAL A CA 1
ATOM 690 C C . VAL A 1 90 ? 2.164 -1.658 -4.492 1.00 94.06 90 VAL A C 1
ATOM 692 O O . VAL A 1 90 ? 1.693 -1.279 -3.421 1.00 94.06 90 VAL A O 1
ATOM 695 N N . LEU A 1 91 ? 2.185 -2.946 -4.850 1.00 96.12 91 LEU A N 1
ATOM 696 C CA . LEU A 1 91 ? 1.653 -4.012 -3.995 1.00 96.12 91 LEU A CA 1
ATOM 697 C C . LEU A 1 91 ? 2.321 -4.006 -2.615 1.00 96.12 91 LEU A C 1
ATOM 699 O O . LEU A 1 91 ? 1.643 -4.023 -1.588 1.00 96.12 91 LEU A O 1
ATOM 703 N N . ARG A 1 92 ? 3.652 -3.909 -2.577 1.00 93.19 92 ARG A N 1
ATOM 704 C CA . ARG A 1 92 ? 4.392 -3.825 -1.318 1.00 93.19 92 ARG A CA 1
ATOM 705 C C . ARG A 1 92 ? 3.962 -2.620 -0.473 1.00 93.19 92 ARG A C 1
ATOM 707 O O . ARG A 1 92 ? 3.801 -2.766 0.736 1.00 93.19 92 ARG A O 1
ATOM 714 N N . MET A 1 93 ? 3.768 -1.443 -1.073 1.00 92.00 93 MET A N 1
ATOM 715 C CA . MET A 1 93 ? 3.295 -0.253 -0.353 1.00 92.00 93 MET A CA 1
ATOM 716 C C . MET A 1 93 ? 1.904 -0.468 0.255 1.00 92.00 93 MET A C 1
ATOM 718 O O . MET A 1 93 ? 1.700 -0.148 1.427 1.00 92.00 93 MET A O 1
ATOM 722 N N . ILE A 1 94 ? 0.973 -1.043 -0.514 1.00 95.81 94 ILE A N 1
ATOM 723 C CA . ILE A 1 94 ? -0.394 -1.364 -0.070 1.00 95.81 94 ILE A CA 1
ATOM 724 C C . ILE A 1 94 ? -0.352 -2.302 1.140 1.00 95.81 94 ILE A C 1
ATOM 726 O O . ILE A 1 94 ? -0.934 -2.002 2.185 1.00 95.81 94 ILE A O 1
ATOM 730 N N . MET A 1 95 ? 0.407 -3.397 1.034 1.00 95.94 95 MET A N 1
ATOM 731 C CA . MET A 1 95 ? 0.540 -4.380 2.109 1.00 95.94 95 MET A CA 1
ATOM 732 C C . MET A 1 95 ? 1.133 -3.754 3.375 1.00 95.94 95 MET A C 1
ATOM 734 O O . MET A 1 95 ? 0.576 -3.898 4.461 1.00 95.94 95 MET A O 1
ATOM 738 N N . ARG A 1 96 ? 2.231 -2.998 3.255 1.00 93.19 96 ARG A N 1
ATOM 739 C CA . ARG A 1 96 ? 2.889 -2.363 4.410 1.00 93.19 96 ARG A CA 1
ATOM 740 C C . ARG A 1 96 ? 2.002 -1.322 5.083 1.00 93.19 96 ARG A C 1
ATOM 742 O O . ARG A 1 96 ? 1.998 -1.222 6.310 1.00 93.19 96 ARG A O 1
ATOM 749 N N . ARG A 1 97 ? 1.206 -0.582 4.305 1.00 93.88 97 ARG A N 1
ATOM 750 C CA . ARG A 1 97 ? 0.213 0.351 4.845 1.00 93.88 97 ARG A CA 1
ATOM 751 C C . ARG A 1 97 ? -0.878 -0.385 5.621 1.00 93.88 97 ARG A C 1
ATOM 753 O O . ARG A 1 97 ? -1.191 0.039 6.731 1.00 93.88 97 ARG A O 1
ATOM 760 N N . ALA A 1 98 ? -1.388 -1.507 5.113 1.00 96.31 98 ALA A N 1
ATOM 761 C CA . ALA A 1 98 ? -2.331 -2.343 5.856 1.00 96.31 98 ALA A CA 1
ATOM 762 C C . ALA A 1 98 ? -1.724 -2.845 7.180 1.00 96.31 98 ALA A C 1
ATOM 764 O O . ALA A 1 98 ? -2.339 -2.677 8.231 1.00 96.31 98 ALA A O 1
ATOM 765 N N . MET A 1 99 ? -0.485 -3.355 7.162 1.00 95.06 99 MET A N 1
ATOM 766 C CA . MET A 1 99 ? 0.219 -3.814 8.373 1.00 95.06 99 MET A CA 1
ATOM 767 C C . MET A 1 99 ? 0.411 -2.692 9.401 1.00 95.06 99 MET A C 1
ATOM 769 O O . MET A 1 99 ? 0.199 -2.897 10.595 1.00 95.06 99 MET A O 1
ATOM 773 N N . ARG A 1 100 ? 0.773 -1.483 8.950 1.00 93.06 100 ARG A N 1
ATOM 774 C CA . ARG A 1 100 ? 0.903 -0.300 9.811 1.00 93.06 100 ARG A CA 1
ATOM 775 C C . ARG A 1 100 ? -0.414 0.018 10.522 1.00 93.06 100 ARG A C 1
ATOM 777 O O . ARG A 1 100 ? -0.408 0.228 11.733 1.00 93.06 100 ARG A O 1
ATOM 784 N N . PHE A 1 101 ? -1.524 0.072 9.787 1.00 95.19 101 PHE A N 1
ATOM 785 C CA . PHE A 1 101 ? -2.833 0.360 10.378 1.00 95.19 101 PHE A CA 1
ATOM 786 C C . PHE A 1 101 ? -3.332 -0.786 11.263 1.00 95.19 101 PHE A C 1
ATOM 788 O O . PHE A 1 101 ? -3.927 -0.515 12.303 1.00 95.19 101 PHE A O 1
ATOM 795 N N . GLY A 1 102 ? -2.995 -2.037 10.936 1.00 95.44 102 GLY A N 1
ATOM 796 C CA . GLY A 1 102 ? -3.191 -3.177 11.830 1.00 95.44 102 GLY A CA 1
ATOM 797 C C . GLY A 1 102 ? -2.458 -2.994 13.155 1.00 95.44 102 GLY A C 1
ATOM 798 O O . GLY A 1 102 ? -3.068 -3.108 14.217 1.00 95.44 102 GLY A O 1
ATOM 799 N N . ARG A 1 103 ? -1.179 -2.602 13.112 1.00 92.69 103 ARG A N 1
ATOM 800 C CA . ARG A 1 103 ? -0.392 -2.306 14.316 1.00 92.69 103 ARG A CA 1
ATOM 801 C C . ARG A 1 103 ? -0.978 -1.146 15.121 1.00 92.69 103 ARG A C 1
ATOM 803 O O . ARG A 1 103 ? -1.058 -1.244 16.340 1.00 92.69 103 ARG A O 1
ATOM 810 N N . ALA A 1 104 ? -1.414 -0.078 14.452 1.00 91.44 104 ALA A N 1
ATOM 811 C CA . ALA A 1 104 ? -2.050 1.074 15.094 1.00 91.44 104 ALA A CA 1
ATOM 812 C C . ALA A 1 104 ? -3.401 0.726 15.748 1.00 91.44 104 ALA A C 1
ATOM 814 O O . ALA A 1 104 ? -3.770 1.335 16.748 1.00 91.44 104 ALA A O 1
ATOM 815 N N . ALA A 1 105 ? -4.121 -0.261 15.207 1.00 95.31 105 ALA A N 1
ATOM 816 C CA . ALA A 1 105 ? -5.347 -0.797 15.791 1.00 95.31 105 ALA A CA 1
ATOM 817 C C . ALA A 1 105 ? -5.095 -1.843 16.894 1.00 95.31 105 ALA A C 1
ATOM 819 O O . ALA A 1 105 ? -6.051 -2.272 17.523 1.00 95.31 105 ALA A O 1
ATOM 820 N N . GLY A 1 106 ? -3.842 -2.245 17.147 1.00 93.62 106 GLY A N 1
ATOM 821 C CA . GLY A 1 106 ? -3.478 -3.168 18.229 1.00 93.62 106 GLY A CA 1
ATOM 822 C C . GLY A 1 106 ? -3.082 -4.582 17.793 1.00 93.62 106 GLY A C 1
ATOM 823 O O . GLY A 1 106 ? -2.801 -5.417 18.650 1.00 93.62 106 GLY A O 1
ATOM 824 N N . LEU A 1 107 ? -3.000 -4.876 16.490 1.00 93.19 107 LEU A N 1
ATOM 825 C CA . LEU A 1 107 ? -2.536 -6.186 16.024 1.00 93.19 107 LEU A CA 1
ATOM 826 C C . LEU A 1 107 ? -1.042 -6.388 16.281 1.00 93.19 107 LEU A C 1
ATOM 828 O O . LEU A 1 107 ? -0.186 -5.560 15.952 1.00 93.19 107 LEU A O 1
ATOM 832 N N . THR A 1 108 ? -0.729 -7.551 16.841 1.00 86.75 108 THR A N 1
ATOM 833 C CA . THR A 1 108 ? 0.641 -7.999 17.116 1.00 86.75 108 THR A CA 1
ATOM 834 C C . THR A 1 108 ? 1.037 -9.244 16.331 1.00 86.75 108 THR A C 1
ATOM 836 O O . THR A 1 108 ? 2.228 -9.536 16.247 1.00 86.75 108 THR A O 1
ATOM 839 N N . ARG A 1 109 ? 0.066 -9.940 15.731 1.00 90.19 109 ARG A N 1
ATOM 840 C CA . ARG A 1 109 ? 0.257 -11.135 14.902 1.00 90.19 109 ARG A CA 1
ATOM 841 C C . ARG A 1 109 ? -0.090 -10.858 13.441 1.00 90.19 109 ARG A C 1
ATOM 843 O O . ARG A 1 109 ? -0.847 -9.930 13.160 1.00 90.19 109 ARG A O 1
ATOM 850 N N . SER A 1 110 ? 0.397 -11.717 12.550 1.00 93.75 110 SER A N 1
ATOM 851 C CA . SER A 1 110 ? 0.026 -11.700 11.135 1.00 93.75 110 SER A CA 1
ATOM 852 C C . SER A 1 110 ? -1.484 -11.876 10.951 1.00 93.75 110 SER A C 1
ATOM 854 O O . SER A 1 110 ? -2.092 -12.711 11.631 1.00 93.75 110 SER A O 1
ATOM 856 N N . PHE A 1 111 ? -2.085 -11.102 10.047 1.00 97.06 111 PHE A N 1
ATOM 857 C CA . PHE A 1 111 ? -3.534 -11.112 9.795 1.00 97.06 111 PHE A CA 1
ATOM 858 C C . PHE A 1 111 ? -3.908 -11.026 8.314 1.00 97.06 111 PHE A C 1
ATOM 860 O O . PHE A 1 111 ? -5.042 -11.344 7.950 1.00 97.06 111 PHE A O 1
ATOM 867 N N . LEU A 1 112 ? -2.985 -10.608 7.446 1.00 97.75 112 LEU A N 1
ATOM 868 C CA . LEU A 1 112 ? -3.313 -10.314 6.055 1.00 97.75 112 LEU A CA 1
ATOM 869 C C . LEU A 1 112 ? -3.705 -11.570 5.270 1.00 97.75 112 LEU A C 1
ATOM 871 O O . LEU A 1 112 ? -4.562 -11.485 4.396 1.00 97.75 112 LEU A O 1
ATOM 875 N N . ALA A 1 113 ? -3.144 -12.735 5.605 1.00 97.62 113 ALA A N 1
ATOM 876 C CA . ALA A 1 113 ? -3.535 -14.001 4.981 1.00 97.62 113 ALA A CA 1
ATOM 877 C C . ALA A 1 113 ? -4.998 -14.376 5.302 1.00 97.62 113 ALA A C 1
ATOM 879 O O . ALA A 1 113 ? -5.749 -14.747 4.407 1.00 97.62 113 ALA A O 1
ATOM 880 N N . GLU A 1 114 ? -5.442 -14.206 6.554 1.00 97.69 114 GLU A N 1
ATOM 881 C CA . GLU A 1 114 ? -6.848 -14.439 6.937 1.00 97.69 114 GLU A CA 1
ATOM 882 C C . GLU A 1 114 ? -7.800 -13.440 6.269 1.00 97.69 114 GLU A C 1
ATOM 884 O O . GLU A 1 114 ? -8.938 -13.774 5.918 1.00 97.69 114 GLU A O 1
ATOM 889 N N . LEU A 1 115 ? -7.333 -12.204 6.086 1.00 98.25 115 LEU A N 1
ATOM 890 C CA . LEU A 1 115 ? -8.083 -11.184 5.370 1.00 98.25 115 LEU A CA 1
ATOM 891 C C . LEU A 1 115 ? -8.196 -11.517 3.875 1.00 98.25 115 LEU A C 1
ATOM 893 O O . LEU A 1 115 ? -9.290 -11.414 3.330 1.00 98.25 115 LEU A O 1
ATOM 897 N N . ALA A 1 116 ? -7.118 -11.981 3.238 1.00 98.31 116 ALA A N 1
ATOM 898 C CA . ALA A 1 116 ? -7.127 -12.441 1.847 1.00 98.31 116 ALA A CA 1
ATOM 899 C C . ALA A 1 116 ? -8.058 -13.648 1.636 1.00 98.31 116 ALA A C 1
ATOM 901 O O . ALA A 1 116 ? -8.802 -13.693 0.655 1.00 98.31 116 ALA A O 1
ATOM 902 N N . GLY A 1 117 ? -8.092 -14.583 2.592 1.00 98.19 117 GLY A N 1
ATOM 903 C CA . GLY A 1 117 ? -9.077 -15.667 2.603 1.00 98.19 117 GLY A CA 1
ATOM 904 C C . GLY A 1 117 ? -10.512 -15.134 2.655 1.00 98.19 117 GLY A C 1
ATOM 905 O O . GLY A 1 117 ? -11.350 -15.530 1.855 1.00 98.19 117 GLY A O 1
ATOM 906 N N . THR A 1 118 ? -10.779 -14.133 3.502 1.00 98.44 118 THR A N 1
ATOM 907 C CA . THR A 1 118 ? -12.113 -13.503 3.592 1.00 98.44 118 THR A CA 1
ATOM 908 C C . THR A 1 118 ? -12.505 -12.770 2.301 1.00 98.44 118 THR A C 1
ATOM 910 O O . THR A 1 118 ? -13.666 -12.815 1.903 1.00 98.44 118 THR A O 1
ATOM 913 N N . VAL A 1 119 ? -11.552 -12.129 1.613 1.00 98.44 119 VAL A N 1
ATOM 914 C CA . VAL A 1 119 ? -11.780 -11.547 0.275 1.00 98.44 119 VAL A CA 1
ATOM 915 C C . VAL A 1 119 ? -12.141 -12.640 -0.731 1.00 98.44 119 VAL A C 1
ATOM 917 O O . VAL A 1 119 ? -13.085 -12.483 -1.503 1.00 98.44 119 VAL A O 1
ATOM 920 N N . THR A 1 120 ? -11.413 -13.756 -0.705 1.00 98.19 120 THR A N 1
ATOM 921 C CA . THR A 1 120 ? -11.647 -14.899 -1.595 1.00 98.19 120 THR A CA 1
ATOM 922 C C . THR A 1 120 ? -13.015 -15.532 -1.350 1.00 98.19 120 THR A C 1
ATOM 924 O O . THR A 1 120 ? -13.706 -15.873 -2.305 1.00 98.19 120 THR A O 1
ATOM 927 N N . ASP A 1 121 ? -13.448 -15.635 -0.095 1.00 97.56 121 ASP A N 1
ATOM 928 C CA . ASP A 1 121 ? -14.781 -16.129 0.252 1.00 97.56 121 ASP A CA 1
ATOM 929 C C . ASP A 1 121 ? -15.885 -15.192 -0.248 1.00 97.56 121 ASP A C 1
ATOM 931 O O . ASP A 1 121 ? -16.863 -15.659 -0.827 1.00 97.56 121 ASP A O 1
ATOM 935 N N . ALA A 1 122 ? -15.713 -13.880 -0.061 1.00 96.44 122 ALA A N 1
ATOM 936 C CA . ALA A 1 122 ? -16.714 -12.880 -0.425 1.00 96.44 122 ALA A CA 1
ATOM 937 C C . ALA A 1 122 ? -16.843 -12.672 -1.943 1.00 96.44 122 ALA A C 1
ATOM 939 O O . ALA A 1 122 ? -17.923 -12.352 -2.431 1.00 96.44 122 ALA A O 1
ATOM 940 N N . MET A 1 123 ? -15.746 -12.815 -2.692 1.00 97.12 123 MET A N 1
ATOM 941 C CA . MET A 1 123 ? -15.683 -12.402 -4.101 1.00 97.12 123 MET A CA 1
ATOM 942 C C . MET A 1 123 ? -15.334 -13.542 -5.066 1.00 97.12 123 MET A C 1
ATOM 944 O O . MET A 1 123 ? -15.449 -13.376 -6.279 1.00 97.12 123 MET A O 1
ATOM 948 N N . GLY A 1 124 ? -14.930 -14.710 -4.566 1.00 97.00 124 GLY A N 1
ATOM 949 C CA . GLY A 1 124 ? -14.398 -15.808 -5.377 1.00 97.00 124 GLY A CA 1
ATOM 950 C C . GLY A 1 124 ? -15.396 -16.468 -6.328 1.00 97.00 124 GLY A C 1
ATOM 951 O O . GLY A 1 124 ? -14.974 -17.172 -7.241 1.00 97.00 124 GLY A O 1
ATOM 952 N N . ASP A 1 125 ? -16.698 -16.246 -6.145 1.00 96.12 125 ASP A N 1
ATOM 953 C CA . ASP A 1 125 ? -17.725 -16.742 -7.071 1.00 96.12 125 ASP A CA 1
ATOM 954 C C . ASP A 1 125 ? -17.774 -15.900 -8.353 1.00 96.12 125 ASP A C 1
ATOM 956 O O . ASP A 1 125 ? -17.880 -16.445 -9.451 1.00 96.12 125 ASP A O 1
ATOM 960 N N . ALA A 1 126 ? -17.634 -14.577 -8.221 1.00 97.00 126 ALA A N 1
ATOM 961 C CA . ALA A 1 126 ? -17.546 -13.652 -9.351 1.00 97.00 126 ALA A CA 1
ATOM 962 C C . ALA A 1 126 ? -16.139 -13.618 -9.972 1.00 97.00 126 ALA A C 1
ATOM 964 O O . ALA A 1 126 ? -16.011 -13.391 -11.174 1.00 97.00 126 ALA A O 1
ATOM 965 N N . TYR A 1 127 ? -15.102 -13.884 -9.167 1.00 97.75 127 TYR A N 1
ATOM 966 C CA . TYR A 1 127 ? -13.690 -13.862 -9.563 1.00 97.75 127 TYR A CA 1
ATOM 967 C C . TYR A 1 127 ? -12.995 -15.193 -9.217 1.00 97.75 127 TYR A C 1
ATOM 969 O O . TYR A 1 127 ? -12.258 -15.284 -8.226 1.00 97.75 127 TYR A O 1
ATOM 977 N N . PRO A 1 128 ? -13.207 -16.263 -10.010 1.00 97.69 128 PRO A N 1
ATOM 978 C CA . PRO A 1 128 ? -12.708 -17.602 -9.687 1.00 97.69 128 PRO A CA 1
ATOM 979 C C . PRO A 1 128 ? -11.174 -17.713 -9.608 1.00 97.69 128 PRO A C 1
ATOM 981 O O . PRO A 1 128 ? -10.648 -18.649 -9.005 1.00 97.69 128 PRO A O 1
ATOM 984 N N . GLU A 1 129 ? -10.432 -16.773 -10.197 1.00 96.44 129 GLU A N 1
ATOM 985 C CA . GLU A 1 129 ? -8.980 -16.615 -10.047 1.00 96.44 129 GLU A CA 1
ATOM 986 C C . GLU A 1 129 ? -8.546 -16.446 -8.594 1.00 96.44 129 GLU A C 1
ATOM 988 O O . GLU A 1 129 ? -7.512 -17.004 -8.231 1.00 96.44 129 GLU A O 1
ATOM 993 N N . LEU A 1 130 ? -9.345 -15.778 -7.753 1.00 98.19 130 LEU A N 1
ATOM 994 C CA . LEU A 1 130 ? -9.050 -15.639 -6.326 1.00 98.19 130 LEU A CA 1
ATOM 995 C C . LEU A 1 130 ? -8.988 -17.018 -5.664 1.00 98.19 130 LEU A C 1
ATOM 997 O O . LEU A 1 130 ? -8.023 -17.333 -4.973 1.00 98.19 130 LEU A O 1
ATOM 1001 N N . ARG A 1 131 ? -9.968 -17.887 -5.958 1.00 98.31 131 ARG A N 1
ATOM 1002 C CA . ARG A 1 131 ? -10.001 -19.266 -5.443 1.00 98.31 131 ARG A CA 1
ATOM 1003 C C . ARG A 1 131 ? -8.849 -20.100 -5.999 1.00 98.31 131 ARG A C 1
ATOM 1005 O O . ARG A 1 131 ? -8.206 -20.832 -5.252 1.00 98.31 131 ARG A O 1
ATOM 1012 N N . ARG A 1 132 ? -8.549 -19.975 -7.298 1.00 96.94 132 ARG A N 1
ATOM 1013 C CA . ARG A 1 132 ? -7.430 -20.701 -7.931 1.00 96.94 132 ARG A CA 1
ATOM 1014 C C . ARG A 1 132 ? -6.072 -20.325 -7.336 1.00 96.94 132 ARG A C 1
ATOM 1016 O O . ARG A 1 132 ? -5.212 -21.192 -7.228 1.00 96.94 132 ARG A O 1
ATOM 1023 N N . GLN A 1 133 ? -5.878 -19.057 -6.976 1.00 97.00 133 GLN A N 1
ATOM 1024 C CA . GLN A 1 133 ? -4.606 -18.529 -6.475 1.00 97.00 133 GLN A CA 1
ATOM 1025 C C . GLN A 1 133 ? -4.529 -18.456 -4.944 1.00 97.00 133 GLN A C 1
ATOM 1027 O O . GLN A 1 133 ? -3.499 -18.046 -4.414 1.00 97.00 133 GLN A O 1
ATOM 1032 N N . GLN A 1 134 ? -5.571 -18.870 -4.216 1.00 96.56 134 GLN A N 1
ATOM 1033 C CA . GLN A 1 134 ? -5.686 -18.657 -2.770 1.00 96.56 134 GLN A CA 1
ATOM 1034 C C . GLN A 1 134 ? -4.462 -19.148 -1.983 1.00 96.56 134 GLN A C 1
ATOM 1036 O O . GLN A 1 134 ? -3.897 -18.397 -1.190 1.00 96.56 134 GLN A O 1
ATOM 1041 N N . SER A 1 135 ? -4.007 -20.379 -2.234 1.00 94.62 135 SER A N 1
ATOM 1042 C CA . SER A 1 135 ? -2.855 -20.959 -1.528 1.00 94.62 135 SER A CA 1
ATOM 1043 C C . SER A 1 135 ? -1.563 -20.171 -1.763 1.00 94.62 135 SER A C 1
ATOM 1045 O O . SER A 1 135 ? -0.785 -19.948 -0.833 1.00 94.62 135 SER A O 1
ATOM 1047 N N . PHE A 1 136 ? -1.348 -19.708 -2.996 1.00 95.56 136 PHE A N 1
ATOM 1048 C CA . PHE A 1 136 ? -0.219 -18.859 -3.355 1.00 95.56 136 PHE A CA 1
ATOM 1049 C C . PHE A 1 136 ? -0.306 -17.495 -2.663 1.00 95.56 136 PHE A C 1
ATOM 1051 O O . PHE A 1 136 ? 0.667 -17.069 -2.038 1.00 95.56 136 PHE A O 1
ATOM 1058 N N . ILE A 1 137 ? -1.471 -16.842 -2.730 1.00 96.56 137 ILE A N 1
ATOM 1059 C CA . ILE A 1 137 ? -1.710 -15.529 -2.121 1.00 96.56 137 ILE A CA 1
ATOM 1060 C C . ILE A 1 137 ? -1.449 -15.601 -0.617 1.00 96.56 137 ILE A C 1
ATOM 1062 O O . ILE A 1 137 ? -0.627 -14.846 -0.104 1.00 96.56 137 ILE A O 1
ATOM 1066 N N . GLU A 1 138 ? -2.079 -16.540 0.091 1.00 96.25 138 GLU A N 1
ATOM 1067 C CA . GLU A 1 138 ? -1.932 -16.680 1.542 1.00 96.25 138 GLU A CA 1
ATOM 1068 C C . GLU A 1 138 ? -0.478 -16.946 1.959 1.00 96.25 138 GLU A C 1
ATOM 1070 O O . GLU A 1 138 ? 0.003 -16.362 2.935 1.00 96.25 138 GLU A O 1
ATOM 1075 N N . SER A 1 139 ? 0.246 -17.783 1.207 1.00 92.62 139 SER A N 1
ATOM 1076 C CA . SER A 1 139 ? 1.657 -18.080 1.473 1.00 92.62 139 SER A CA 1
ATOM 1077 C C . SER A 1 139 ? 2.555 -16.861 1.250 1.00 92.62 139 SER A C 1
ATOM 1079 O O . SER A 1 139 ? 3.397 -16.542 2.092 1.00 92.62 139 SER A O 1
ATOM 1081 N N . ALA A 1 140 ? 2.401 -16.174 0.118 1.00 92.25 140 ALA A N 1
ATOM 1082 C CA . ALA A 1 140 ? 3.233 -15.027 -0.230 1.00 92.25 140 ALA A CA 1
ATOM 1083 C C . ALA A 1 140 ? 2.944 -13.816 0.675 1.00 92.25 140 ALA A C 1
ATOM 1085 O O . ALA A 1 140 ? 3.876 -13.131 1.102 1.00 92.25 140 ALA A O 1
ATOM 1086 N N . VAL A 1 141 ? 1.676 -13.598 1.041 1.00 95.50 141 VAL A N 1
ATOM 1087 C CA . VAL A 1 141 ? 1.276 -12.570 2.010 1.00 95.50 141 VAL A CA 1
ATOM 1088 C C . VAL A 1 141 ? 1.909 -12.830 3.372 1.00 95.50 141 VAL A C 1
ATOM 1090 O O . VAL A 1 141 ? 2.506 -11.919 3.945 1.00 95.50 141 VAL A O 1
ATOM 1093 N N . ARG A 1 142 ? 1.831 -14.070 3.871 1.00 94.19 142 ARG A N 1
ATOM 1094 C CA . ARG A 1 142 ? 2.407 -14.439 5.169 1.00 94.19 142 ARG A CA 1
ATOM 1095 C C . ARG A 1 142 ? 3.911 -14.190 5.211 1.00 94.19 142 ARG A C 1
ATOM 1097 O O . ARG A 1 142 ? 4.396 -13.583 6.161 1.00 94.19 142 ARG A O 1
ATOM 1104 N N . GLN A 1 143 ? 4.630 -14.595 4.164 1.00 90.44 143 GLN A N 1
ATOM 1105 C CA . GLN A 1 143 ? 6.075 -14.394 4.083 1.00 90.44 143 GLN A CA 1
ATOM 1106 C C . GLN A 1 143 ? 6.460 -12.906 4.099 1.00 90.44 143 GLN A C 1
ATOM 1108 O O . GLN A 1 143 ? 7.403 -12.527 4.796 1.00 90.44 143 GLN A O 1
ATOM 1113 N N . GLU A 1 144 ? 5.759 -12.053 3.345 1.00 91.56 144 GLU A N 1
ATOM 1114 C CA . GLU A 1 144 ? 6.046 -10.611 3.341 1.00 91.56 144 GLU A CA 1
ATOM 1115 C C . GLU A 1 144 ? 5.672 -9.959 4.681 1.00 91.56 144 GLU A C 1
ATOM 1117 O O . GLU A 1 144 ? 6.420 -9.114 5.173 1.00 91.56 144 GLU A O 1
ATOM 1122 N N . GLU A 1 145 ? 4.558 -10.363 5.301 1.00 93.38 145 GLU A N 1
ATOM 1123 C CA . GLU A 1 145 ? 4.123 -9.843 6.602 1.00 93.38 145 GLU A CA 1
ATOM 1124 C C . GLU A 1 145 ? 5.107 -10.204 7.723 1.00 93.38 145 GLU A C 1
ATOM 1126 O O . GLU A 1 145 ? 5.537 -9.325 8.471 1.00 93.38 145 GLU A O 1
ATOM 1131 N N . GLU A 1 146 ? 5.551 -11.461 7.793 1.00 90.31 146 GLU A N 1
ATOM 1132 C CA . GLU A 1 146 ? 6.560 -11.916 8.758 1.00 90.31 146 GLU A CA 1
ATOM 1133 C C . GLU A 1 146 ? 7.899 -11.197 8.567 1.00 90.31 146 GLU A C 1
ATOM 1135 O O . GLU A 1 146 ? 8.509 -10.733 9.537 1.00 90.31 146 GLU A O 1
ATOM 1140 N N . ARG A 1 147 ? 8.339 -11.043 7.310 1.00 87.56 147 ARG A N 1
ATOM 1141 C CA . ARG A 1 147 ? 9.565 -10.310 6.973 1.00 87.56 147 ARG A CA 1
ATOM 1142 C C . ARG A 1 147 ? 9.476 -8.851 7.413 1.00 87.56 147 ARG A C 1
ATOM 1144 O O . ARG A 1 147 ? 10.444 -8.311 7.944 1.00 87.56 147 ARG A O 1
ATOM 1151 N N . PHE A 1 148 ? 8.336 -8.202 7.192 1.00 89.56 148 PHE A N 1
ATOM 1152 C CA . PHE A 1 148 ? 8.185 -6.782 7.485 1.00 89.56 148 PHE A CA 1
ATOM 1153 C C . PHE A 1 148 ? 7.887 -6.481 8.957 1.00 89.56 148 PHE A C 1
ATOM 1155 O O . PHE A 1 148 ? 8.251 -5.405 9.429 1.00 89.56 148 PHE A O 1
ATOM 1162 N N . ALA A 1 149 ? 7.283 -7.401 9.712 1.00 87.56 149 ALA A N 1
ATOM 1163 C CA . ALA A 1 149 ? 6.933 -7.186 11.119 1.00 87.56 149 ALA A CA 1
ATOM 1164 C C . ALA A 1 149 ? 8.139 -6.767 11.986 1.00 87.56 149 ALA A C 1
ATOM 1166 O O . ALA A 1 149 ? 8.019 -5.896 12.859 1.00 87.56 149 ALA A O 1
ATOM 1167 N N . GLN A 1 150 ? 9.315 -7.342 11.704 1.00 81.06 150 GLN A N 1
ATOM 1168 C CA . GLN A 1 150 ? 10.573 -7.009 12.379 1.00 81.06 150 GLN A CA 1
ATOM 1169 C C . GLN A 1 150 ? 11.002 -5.563 12.082 1.00 81.06 150 GLN A C 1
ATOM 1171 O O . GLN A 1 150 ? 11.269 -4.783 12.998 1.00 81.06 150 GLN A O 1
ATOM 1176 N N . THR A 1 151 ? 10.986 -5.180 10.803 1.00 86.44 151 THR A N 1
ATOM 1177 C CA . THR A 1 151 ? 11.288 -3.820 10.335 1.00 86.44 151 THR A CA 1
ATOM 1178 C C . THR A 1 151 ? 10.297 -2.789 10.874 1.00 86.44 151 THR A C 1
ATOM 1180 O O . THR A 1 151 ? 10.694 -1.704 11.297 1.00 86.44 151 THR A O 1
ATOM 1183 N N . LEU A 1 152 ? 9.006 -3.124 10.886 1.00 87.12 152 LEU A N 1
ATOM 1184 C CA . LEU A 1 152 ? 7.937 -2.221 11.295 1.00 87.12 152 LEU A CA 1
ATOM 1185 C C . LEU A 1 152 ? 8.096 -1.794 12.755 1.00 87.12 152 LEU A C 1
ATOM 1187 O O . LEU A 1 152 ? 8.026 -0.604 13.049 1.00 87.12 152 LEU A O 1
ATOM 1191 N N . THR A 1 153 ? 8.338 -2.744 13.661 1.00 84.25 153 THR A N 1
ATOM 1192 C CA . THR A 1 153 ? 8.422 -2.448 15.099 1.00 84.25 153 THR A CA 1
ATOM 1193 C C . THR A 1 153 ? 9.594 -1.517 15.412 1.00 84.25 153 THR A C 1
ATOM 1195 O O . THR A 1 153 ? 9.396 -0.475 16.037 1.00 84.25 153 THR A O 1
ATOM 1198 N N . GLY A 1 154 ? 10.798 -1.849 14.933 1.00 87.94 154 GLY A N 1
ATOM 1199 C CA . GLY A 1 154 ? 11.984 -1.020 15.162 1.00 87.94 154 GLY A CA 1
ATOM 1200 C C . GLY A 1 154 ? 11.901 0.337 14.460 1.00 87.94 154 GLY A C 1
ATOM 1201 O O . GLY A 1 154 ? 12.229 1.366 15.051 1.00 87.94 154 GLY A O 1
ATOM 1202 N N . GLY A 1 155 ? 11.413 0.364 13.219 1.00 91.25 155 GLY A N 1
ATOM 1203 C CA . GLY A 1 155 ? 11.300 1.597 12.445 1.00 91.25 155 GLY A CA 1
ATOM 1204 C C . GLY A 1 155 ? 10.255 2.573 12.994 1.00 91.25 155 GLY A C 1
ATOM 1205 O O . GLY A 1 155 ? 10.516 3.773 13.015 1.00 91.25 155 GLY A O 1
ATOM 1206 N N . LEU A 1 156 ? 9.122 2.082 13.520 1.00 91.31 156 LEU A N 1
ATOM 1207 C CA . LEU A 1 156 ? 8.125 2.930 14.188 1.00 91.31 156 LEU A CA 1
ATOM 1208 C C . LEU A 1 156 ? 8.706 3.622 15.423 1.00 91.31 156 LEU A C 1
ATOM 1210 O O . LEU A 1 156 ? 8.491 4.818 15.601 1.00 91.31 156 LEU A O 1
ATOM 1214 N N . GLN A 1 157 ? 9.470 2.898 16.245 1.00 92.06 157 GLN A N 1
ATOM 1215 C CA . GLN A 1 157 ? 10.112 3.479 17.424 1.00 92.06 157 GLN A CA 1
ATOM 1216 C C . GLN A 1 157 ? 11.095 4.593 17.035 1.00 92.06 157 GLN A C 1
ATOM 1218 O O . GLN A 1 157 ? 11.050 5.684 17.597 1.00 92.06 157 GLN A O 1
ATOM 1223 N N . ARG A 1 158 ? 11.949 4.350 16.033 1.00 94.56 158 ARG A N 1
ATOM 1224 C CA . ARG A 1 158 ? 12.923 5.349 15.560 1.00 94.56 158 ARG A CA 1
ATOM 1225 C C . ARG A 1 158 ? 12.261 6.565 14.931 1.00 94.56 158 ARG A C 1
ATOM 1227 O O . ARG A 1 158 ? 12.723 7.686 15.125 1.00 94.56 158 ARG A O 1
ATOM 1234 N N . LEU A 1 159 ? 11.175 6.363 14.193 1.00 95.50 159 LEU A N 1
ATOM 1235 C CA . LEU A 1 159 ? 10.418 7.475 13.643 1.00 95.50 159 LEU A CA 1
ATOM 1236 C C . LEU A 1 159 ? 9.770 8.321 14.746 1.00 95.50 159 LEU A C 1
ATOM 1238 O O . LEU A 1 159 ? 9.809 9.546 14.664 1.00 95.50 159 LEU A O 1
ATOM 1242 N N . GLU A 1 160 ? 9.219 7.697 15.787 1.00 94.50 160 GLU A N 1
ATOM 1243 C CA . GLU A 1 160 ? 8.646 8.425 16.924 1.00 94.50 160 GLU A CA 1
ATOM 1244 C C . GLU A 1 160 ? 9.702 9.282 17.642 1.00 94.50 160 GLU A C 1
ATOM 1246 O O . GLU A 1 160 ? 9.432 10.433 17.989 1.00 94.50 160 GLU A O 1
ATOM 1251 N N . GLU A 1 161 ? 10.921 8.759 17.805 1.00 95.88 161 GLU A N 1
ATOM 1252 C CA . GLU A 1 161 ? 12.064 9.499 18.359 1.00 95.88 161 GLU A CA 1
ATOM 1253 C C . GLU A 1 161 ? 12.421 10.720 17.493 1.00 95.88 161 GLU A C 1
ATOM 1255 O O . GLU A 1 161 ? 12.588 11.825 18.016 1.00 95.88 161 GLU A O 1
ATOM 1260 N N . LEU A 1 162 ? 12.475 10.553 16.166 1.00 96.44 162 LEU A N 1
ATOM 1261 C CA . LEU A 1 162 ? 12.755 11.642 15.223 1.00 96.44 162 LEU A CA 1
ATOM 1262 C C . LEU A 1 162 ? 11.661 12.714 15.227 1.00 96.44 162 LEU A C 1
ATOM 1264 O O . LEU A 1 162 ? 11.967 13.907 15.249 1.00 96.44 162 LEU A O 1
ATOM 1268 N N . ILE A 1 163 ? 10.390 12.305 15.240 1.00 96.44 163 ILE A N 1
ATOM 1269 C CA . ILE A 1 163 ? 9.247 13.223 15.311 1.00 96.44 163 ILE A CA 1
ATOM 1270 C C . ILE A 1 163 ? 9.273 14.002 16.625 1.00 96.44 163 ILE A C 1
ATOM 1272 O O . ILE A 1 163 ? 9.155 15.227 16.614 1.00 96.44 163 ILE A O 1
ATOM 1276 N N . SER A 1 164 ? 9.470 13.314 17.750 1.00 96.31 164 SER A N 1
ATOM 1277 C CA . SER A 1 164 ? 9.521 13.942 19.072 1.00 96.31 164 SER A CA 1
ATOM 1278 C C . SER A 1 164 ? 10.670 14.947 19.167 1.00 96.31 164 SER A C 1
ATOM 1280 O O . SER A 1 164 ? 10.469 16.076 19.613 1.00 96.31 164 SER A O 1
ATOM 1282 N N . GLY A 1 165 ? 11.858 14.578 18.676 1.00 96.31 165 GLY A N 1
ATOM 1283 C CA . GLY A 1 165 ? 13.016 15.469 18.621 1.00 96.31 165 GLY A CA 1
ATOM 1284 C C . GLY A 1 165 ? 12.798 16.678 17.706 1.00 96.31 165 GLY A C 1
ATOM 1285 O O . GLY A 1 165 ? 13.173 17.797 18.058 1.00 96.31 165 GLY A O 1
ATOM 1286 N N . ALA A 1 166 ? 12.153 16.490 16.552 1.00 96.00 166 ALA A N 1
ATOM 1287 C CA . ALA A 1 166 ? 11.810 17.583 15.648 1.00 96.00 166 ALA A CA 1
ATOM 1288 C C . ALA A 1 166 ? 10.828 18.571 16.293 1.00 96.00 166 ALA A C 1
ATOM 1290 O O . ALA A 1 166 ? 11.075 19.776 16.262 1.00 96.00 166 ALA A O 1
ATOM 1291 N N . LEU A 1 167 ? 9.770 18.072 16.937 1.00 94.69 167 LEU A N 1
ATOM 1292 C CA . LEU A 1 167 ? 8.788 18.903 17.635 1.00 94.69 167 LEU A CA 1
ATOM 1293 C C . LEU A 1 167 ? 9.401 19.653 18.822 1.00 94.69 167 LEU A C 1
ATOM 1295 O O . LEU A 1 167 ? 9.146 20.847 18.973 1.00 94.69 167 LEU A O 1
ATOM 1299 N N . ALA A 1 168 ? 10.251 18.997 19.619 1.00 96.00 168 ALA A N 1
ATOM 1300 C CA . ALA A 1 168 ? 10.974 19.638 20.719 1.00 96.00 168 ALA A CA 1
ATOM 1301 C C . ALA A 1 168 ? 11.898 20.766 20.224 1.00 96.00 168 ALA A C 1
ATOM 1303 O O . ALA A 1 168 ? 12.018 21.805 20.868 1.00 96.00 168 ALA A O 1
ATOM 1304 N N . ALA A 1 169 ? 12.491 20.600 19.040 1.00 96.06 169 ALA A N 1
ATOM 1305 C CA . ALA A 1 169 ? 13.291 21.620 18.365 1.00 96.06 169 ALA A CA 1
ATOM 1306 C C . ALA A 1 169 ? 12.454 22.637 17.558 1.00 96.06 169 ALA A C 1
ATOM 1308 O O . ALA A 1 169 ? 13.014 23.405 16.779 1.00 96.06 169 ALA A O 1
ATOM 1309 N N . SER A 1 170 ? 11.121 22.640 17.697 1.00 95.75 170 SER A N 1
ATOM 1310 C CA . SER A 1 170 ? 10.193 23.495 16.936 1.00 95.75 170 SER A CA 1
ATOM 1311 C C . SER A 1 170 ? 10.313 23.375 15.406 1.00 95.75 170 SER A C 1
ATOM 1313 O O . SER A 1 170 ? 9.914 24.277 14.668 1.00 95.75 170 SER A O 1
ATOM 1315 N N . ARG A 1 171 ? 10.826 22.246 14.903 1.00 96.50 171 ARG A N 1
ATOM 1316 C CA . ARG A 1 171 ? 10.849 21.920 13.474 1.00 96.50 171 ARG A CA 1
ATOM 1317 C C . ARG A 1 171 ? 9.498 21.353 13.045 1.00 96.50 171 ARG A C 1
ATOM 1319 O O . ARG A 1 171 ? 8.856 20.601 13.775 1.00 96.50 171 ARG A O 1
ATOM 1326 N N . ARG A 1 172 ? 9.088 21.676 11.817 1.00 95.25 172 ARG A N 1
ATOM 1327 C CA . ARG A 1 172 ? 7.894 21.112 11.157 1.00 95.25 172 ARG A CA 1
ATOM 1328 C C . ARG A 1 172 ? 8.233 20.187 9.990 1.00 95.25 172 ARG A C 1
ATOM 1330 O O . ARG A 1 172 ? 7.339 19.754 9.279 1.00 95.25 172 ARG A O 1
ATOM 1337 N N . GLU A 1 173 ? 9.509 19.868 9.814 1.00 97.31 173 GLU A N 1
ATOM 1338 C CA . GLU A 1 173 ? 10.003 19.026 8.729 1.00 97.31 173 GLU A CA 1
ATOM 1339 C C . GLU A 1 173 ? 11.079 18.062 9.249 1.00 97.31 173 GLU A C 1
ATOM 1341 O O . GLU A 1 173 ? 11.994 18.465 9.982 1.00 97.31 173 GLU A O 1
ATOM 1346 N N . LEU A 1 174 ? 10.968 16.791 8.855 1.00 97.62 174 LEU A N 1
ATOM 1347 C CA . LEU A 1 174 ? 12.043 15.808 8.968 1.00 97.62 174 LEU A CA 1
ATOM 1348 C C . LEU A 1 174 ? 13.004 15.983 7.791 1.00 97.62 174 LEU A C 1
ATOM 1350 O O . LEU A 1 174 ? 12.592 16.014 6.628 1.00 97.62 174 LEU A O 1
ATOM 1354 N N . SER A 1 175 ? 14.294 16.085 8.091 1.00 97.50 175 SER A N 1
ATOM 1355 C CA . SER A 1 175 ? 15.332 16.262 7.082 1.00 97.50 175 SER A CA 1
ATOM 1356 C C . SER A 1 175 ? 15.437 15.042 6.168 1.00 97.50 175 SER A C 1
ATOM 1358 O O . SER A 1 175 ? 15.132 13.908 6.541 1.00 97.50 175 SER A O 1
ATOM 1360 N N . GLY A 1 176 ? 15.933 15.270 4.953 1.00 96.12 176 GLY A N 1
ATOM 1361 C CA . GLY A 1 176 ? 16.120 14.200 3.980 1.00 96.12 176 GLY A CA 1
ATOM 1362 C C . GLY A 1 176 ? 17.093 13.122 4.454 1.00 96.12 176 GLY A C 1
ATOM 1363 O O . GLY A 1 176 ? 16.932 11.966 4.087 1.00 96.12 176 GLY A O 1
ATOM 1364 N N . GLU A 1 177 ? 18.064 13.485 5.295 1.00 94.88 177 GLU A N 1
ATOM 1365 C CA . GLU A 1 177 ? 19.039 12.558 5.871 1.00 94.88 177 GLU A CA 1
ATOM 1366 C C . GLU A 1 177 ? 18.433 11.692 6.987 1.00 94.88 177 GLU A C 1
ATOM 1368 O O . GLU A 1 177 ? 18.683 10.489 7.023 1.00 94.88 177 GLU A O 1
ATOM 1373 N N . GLU A 1 178 ? 17.590 12.269 7.856 1.00 96.12 178 GLU A N 1
ATOM 1374 C CA . GLU A 1 178 ? 16.824 11.515 8.863 1.00 96.12 178 GLU A CA 1
ATOM 1375 C C . GLU A 1 178 ? 15.929 10.465 8.179 1.00 96.12 178 GLU A C 1
ATOM 1377 O O . GLU A 1 178 ? 15.949 9.287 8.541 1.00 96.12 178 GLU A O 1
ATOM 1382 N N . VAL A 1 179 ? 15.201 10.876 7.134 1.00 96.81 179 VAL A N 1
ATOM 1383 C CA . VAL A 1 179 ? 14.332 9.991 6.340 1.00 96.81 179 VAL A CA 1
ATOM 1384 C C . VAL A 1 179 ? 15.148 8.952 5.567 1.00 96.81 179 VAL A C 1
ATOM 1386 O O . VAL A 1 179 ? 14.780 7.780 5.524 1.00 96.81 179 VAL A O 1
ATOM 1389 N N . PHE A 1 180 ? 16.282 9.353 4.990 1.00 94.50 180 PHE A N 1
ATOM 1390 C CA . PHE A 1 180 ? 17.183 8.442 4.289 1.00 94.50 180 PHE A CA 1
ATOM 1391 C C . PHE A 1 180 ? 17.737 7.367 5.222 1.00 94.50 180 PHE A C 1
ATOM 1393 O O . PHE A 1 180 ? 17.762 6.203 4.848 1.00 94.50 180 PHE A O 1
ATOM 1400 N N . ARG A 1 181 ? 18.105 7.718 6.457 1.00 93.94 181 ARG A N 1
ATOM 1401 C CA . ARG A 1 181 ? 18.582 6.754 7.455 1.00 93.94 181 ARG A CA 1
ATOM 1402 C C . ARG A 1 181 ? 17.499 5.745 7.846 1.00 93.94 181 ARG A C 1
ATOM 1404 O O . ARG A 1 181 ? 17.792 4.557 7.952 1.00 93.94 181 ARG A O 1
ATOM 1411 N N . LEU A 1 182 ? 16.252 6.195 8.024 1.00 93.25 182 LEU A N 1
ATOM 1412 C CA . LEU A 1 182 ? 15.100 5.305 8.232 1.00 93.25 182 LEU A CA 1
ATOM 1413 C C . LEU A 1 182 ? 14.946 4.297 7.092 1.00 93.25 182 LEU A C 1
ATOM 1415 O O . LEU A 1 182 ? 14.784 3.104 7.344 1.00 93.25 182 LEU A O 1
ATOM 1419 N N . TYR A 1 183 ? 15.045 4.775 5.856 1.00 90.75 183 TYR A N 1
ATOM 1420 C CA . TYR A 1 183 ? 14.907 3.949 4.666 1.00 90.75 183 TYR A CA 1
ATOM 1421 C C . TYR A 1 183 ? 16.076 2.975 4.472 1.00 90.75 183 TYR A C 1
ATOM 1423 O O . TYR A 1 183 ? 15.861 1.771 4.373 1.00 90.75 183 TYR A O 1
ATOM 1431 N N . ASP A 1 184 ? 17.305 3.484 4.437 1.00 88.56 184 ASP A N 1
ATOM 1432 C CA . ASP A 1 184 ? 18.502 2.732 4.060 1.00 88.56 184 ASP A CA 1
ATOM 1433 C C . ASP A 1 184 ? 18.989 1.810 5.182 1.00 88.56 184 ASP A C 1
ATOM 1435 O O . ASP A 1 184 ? 19.210 0.621 4.976 1.00 88.56 184 ASP A O 1
ATOM 1439 N N . THR A 1 185 ? 19.120 2.344 6.398 1.00 86.56 185 THR A N 1
ATOM 1440 C CA . THR A 1 185 ? 19.693 1.596 7.525 1.00 86.56 185 THR A CA 1
ATOM 1441 C C . THR A 1 185 ? 18.669 0.678 8.178 1.00 86.56 185 THR A C 1
ATOM 1443 O O . THR A 1 185 ? 18.999 -0.434 8.582 1.00 86.56 185 THR A O 1
ATOM 1446 N N . PHE A 1 186 ? 17.425 1.142 8.309 1.00 84.44 186 PHE A N 1
ATOM 1447 C CA . PHE A 1 186 ? 16.393 0.425 9.058 1.00 84.44 186 PHE A CA 1
ATOM 1448 C C . PHE A 1 186 ? 15.336 -0.232 8.163 1.00 84.44 186 PHE A C 1
ATOM 1450 O O . PHE A 1 186 ? 14.471 -0.933 8.680 1.00 84.44 186 PHE A O 1
ATOM 1457 N N . GLY A 1 187 ? 15.390 -0.038 6.839 1.00 85.25 187 GLY A N 1
ATOM 1458 C CA . GLY A 1 187 ? 14.436 -0.620 5.889 1.00 85.25 187 GLY A CA 1
ATOM 1459 C C . GLY A 1 187 ? 13.022 -0.032 5.974 1.00 85.25 187 GLY A C 1
ATOM 1460 O O . GLY A 1 187 ? 12.081 -0.611 5.419 1.00 85.25 187 GLY A O 1
ATOM 1461 N N . PHE A 1 188 ? 12.841 1.081 6.692 1.00 89.94 188 PHE A N 1
ATOM 1462 C CA . PHE A 1 188 ? 11.532 1.656 6.971 1.00 89.94 188 PHE A CA 1
ATOM 1463 C C . PHE A 1 188 ? 11.031 2.493 5.778 1.00 89.94 188 PHE A C 1
ATOM 1465 O O . PHE A 1 188 ? 11.703 3.438 5.364 1.00 89.94 188 PHE A O 1
ATOM 1472 N N . PRO A 1 189 ? 9.853 2.181 5.208 1.00 89.38 189 PRO A N 1
ATOM 1473 C CA . PRO A 1 189 ? 9.349 2.844 4.007 1.00 89.38 189 PRO A CA 1
ATOM 1474 C C . PRO A 1 189 ? 9.241 4.366 4.130 1.00 89.38 189 PRO A C 1
ATOM 1476 O O . PRO A 1 189 ? 8.717 4.896 5.118 1.00 89.38 189 PRO A O 1
ATOM 1479 N N . VAL A 1 190 ? 9.650 5.072 3.075 1.00 91.56 190 VAL A N 1
ATOM 1480 C CA . VAL A 1 190 ? 9.522 6.534 2.992 1.00 91.56 190 VAL A CA 1
ATOM 1481 C C . VAL A 1 190 ? 8.055 6.969 2.988 1.00 91.56 190 VAL A C 1
ATOM 1483 O O . VAL A 1 190 ? 7.711 7.977 3.597 1.00 91.56 190 VAL A O 1
ATOM 1486 N N . GLU A 1 191 ? 7.161 6.181 2.392 1.00 89.69 191 GLU A N 1
ATOM 1487 C CA . GLU A 1 191 ? 5.725 6.467 2.347 1.00 89.69 191 GLU A CA 1
ATOM 1488 C C . GLU A 1 191 ? 5.094 6.396 3.733 1.00 89.69 191 GLU A C 1
ATOM 1490 O O . GLU A 1 191 ? 4.299 7.259 4.096 1.00 89.69 191 GLU A O 1
ATOM 1495 N N . MET A 1 192 ? 5.489 5.407 4.539 1.00 91.06 192 MET A N 1
ATOM 1496 C CA . MET A 1 192 ? 5.022 5.306 5.920 1.00 91.06 192 MET A CA 1
ATOM 1497 C C . MET A 1 192 ? 5.583 6.438 6.774 1.00 91.06 192 MET A C 1
ATOM 1499 O O . MET A 1 192 ? 4.842 7.017 7.564 1.00 91.06 192 MET A O 1
ATOM 1503 N N . THR A 1 193 ? 6.859 6.789 6.582 1.00 94.56 193 THR A N 1
ATOM 1504 C CA . THR A 1 193 ? 7.459 7.971 7.215 1.00 94.56 193 THR A CA 1
ATOM 1505 C C . THR A 1 193 ? 6.655 9.227 6.890 1.00 94.56 193 THR A C 1
ATOM 1507 O O . THR A 1 193 ? 6.287 9.968 7.798 1.00 94.56 193 THR A O 1
ATOM 1510 N N . ARG A 1 194 ? 6.315 9.435 5.611 1.00 94.69 194 ARG A N 1
ATOM 1511 C CA . ARG A 1 194 ? 5.502 10.563 5.138 1.00 94.69 194 ARG A CA 1
ATOM 1512 C C . ARG A 1 194 ? 4.121 10.582 5.795 1.00 94.69 194 ARG A C 1
ATOM 1514 O O . ARG A 1 194 ? 3.707 11.623 6.300 1.00 94.69 194 ARG A O 1
ATOM 1521 N N . ASP A 1 195 ? 3.412 9.454 5.785 1.00 91.69 195 ASP A N 1
ATOM 1522 C CA . ASP A 1 195 ? 2.052 9.380 6.322 1.00 91.69 195 ASP A CA 1
ATOM 1523 C C . ASP A 1 195 ? 2.022 9.645 7.836 1.00 91.69 195 ASP A C 1
ATOM 1525 O O . ASP A 1 195 ? 1.212 10.451 8.295 1.00 91.69 195 ASP A O 1
ATOM 1529 N N . ILE A 1 196 ? 2.932 9.032 8.600 1.00 93.50 196 ILE A N 1
ATOM 1530 C CA . ILE A 1 196 ? 3.021 9.211 10.058 1.00 93.50 196 ILE A CA 1
ATOM 1531 C C . ILE A 1 196 ? 3.459 10.638 10.408 1.00 93.50 196 ILE A C 1
ATOM 1533 O O . ILE A 1 196 ? 2.880 11.253 11.302 1.00 93.50 196 ILE A O 1
ATOM 1537 N N . ALA A 1 197 ? 4.450 11.191 9.700 1.00 95.50 197 ALA A N 1
ATOM 1538 C CA . ALA A 1 197 ? 4.883 12.571 9.909 1.00 95.50 197 ALA A CA 1
ATOM 1539 C C . ALA A 1 197 ? 3.713 13.545 9.711 1.00 95.50 197 ALA A C 1
ATOM 1541 O O . ALA A 1 197 ? 3.470 14.394 10.570 1.00 95.50 197 ALA A O 1
ATOM 1542 N N . ARG A 1 198 ? 2.925 13.361 8.642 1.00 95.00 198 ARG A N 1
ATOM 1543 C CA . ARG A 1 198 ? 1.752 14.197 8.353 1.00 95.00 198 ARG A CA 1
ATOM 1544 C C . ARG A 1 198 ? 0.696 14.117 9.451 1.00 95.00 198 ARG A C 1
ATOM 1546 O O . ARG A 1 198 ? 0.160 15.150 9.840 1.00 95.00 198 ARG A O 1
ATOM 1553 N N . GLU A 1 199 ? 0.414 12.927 9.977 1.00 92.56 199 GLU A N 1
ATOM 1554 C CA . GLU A 1 199 ? -0.526 12.744 11.096 1.00 92.56 199 GLU A CA 1
ATOM 1555 C C . GLU A 1 199 ? -0.085 13.475 12.372 1.00 92.56 199 GLU A C 1
ATOM 1557 O O . GLU A 1 199 ? -0.921 13.866 13.183 1.00 92.56 199 GLU A O 1
ATOM 1562 N N . ARG A 1 200 ? 1.222 13.709 12.537 1.00 94.12 200 ARG A N 1
ATOM 1563 C CA . ARG A 1 200 ? 1.797 14.484 13.647 1.00 94.12 200 ARG A CA 1
ATOM 1564 C C . ARG A 1 200 ? 2.014 15.965 13.315 1.00 94.12 200 ARG A C 1
ATOM 1566 O O . ARG A 1 200 ? 2.548 16.702 14.141 1.00 94.12 200 ARG A O 1
ATOM 1573 N N . GLY A 1 201 ? 1.591 16.419 12.134 1.00 94.94 201 GLY A N 1
ATOM 1574 C CA . GLY A 1 201 ? 1.742 17.807 11.692 1.00 94.94 201 GLY A CA 1
ATOM 1575 C C . GLY A 1 201 ? 3.156 18.173 11.228 1.00 94.94 201 GLY A C 1
ATOM 1576 O O . GLY A 1 201 ? 3.548 19.336 11.347 1.00 94.94 201 GLY A O 1
ATOM 1577 N N . LEU A 1 202 ? 3.928 17.201 10.732 1.00 97.25 202 LEU A N 1
ATOM 1578 C CA . LEU A 1 202 ? 5.229 17.404 10.090 1.00 97.25 202 LEU A CA 1
ATOM 1579 C C . LEU A 1 202 ? 5.191 17.024 8.603 1.00 97.25 202 LEU A C 1
ATOM 1581 O O . LEU A 1 202 ? 4.374 16.218 8.160 1.00 97.25 202 LEU A O 1
ATOM 1585 N N . THR A 1 203 ? 6.133 17.567 7.838 1.00 97.38 203 THR A N 1
ATOM 1586 C CA . THR A 1 203 ? 6.460 17.138 6.472 1.00 97.38 203 THR A CA 1
ATOM 1587 C C . THR A 1 203 ? 7.782 16.370 6.435 1.00 97.38 203 THR A C 1
ATOM 1589 O O . THR A 1 203 ? 8.519 16.303 7.421 1.00 97.38 203 THR A O 1
ATOM 1592 N N . ILE A 1 204 ? 8.091 15.778 5.281 1.00 97.75 204 ILE A N 1
ATOM 1593 C CA . ILE A 1 204 ? 9.412 15.216 4.989 1.00 97.75 204 ILE A CA 1
ATOM 1594 C C . ILE A 1 204 ? 10.086 16.033 3.887 1.00 97.75 204 ILE A C 1
ATOM 1596 O O . ILE A 1 204 ? 9.435 16.443 2.925 1.00 97.75 204 ILE A O 1
ATOM 1600 N N . ASN A 1 205 ? 11.397 16.229 3.992 1.00 97.19 205 ASN A N 1
ATOM 1601 C CA . ASN A 1 205 ? 12.173 16.893 2.952 1.00 97.19 205 ASN A CA 1
ATOM 1602 C C . ASN A 1 205 ? 12.477 15.927 1.795 1.00 97.19 205 ASN A C 1
ATOM 1604 O O . ASN A 1 205 ? 13.528 15.279 1.756 1.00 97.19 205 ASN A O 1
ATOM 1608 N N . GLU A 1 206 ? 11.555 15.828 0.836 1.00 94.44 206 GLU A N 1
ATOM 1609 C CA . GLU A 1 206 ? 11.680 14.895 -0.293 1.00 94.44 206 GLU A CA 1
ATOM 1610 C C . GLU A 1 206 ? 12.890 15.190 -1.181 1.00 94.44 206 GLU A C 1
ATOM 1612 O O . GLU A 1 206 ? 13.587 14.272 -1.611 1.00 94.44 206 GLU A O 1
ATOM 1617 N N . ALA A 1 207 ? 13.192 16.470 -1.411 1.00 95.56 207 ALA A N 1
ATOM 1618 C CA . ALA A 1 207 ? 14.351 16.868 -2.202 1.00 95.56 207 ALA A CA 1
ATOM 1619 C C . ALA A 1 207 ? 15.664 16.447 -1.522 1.00 95.56 207 ALA A C 1
ATOM 1621 O O . ALA A 1 207 ? 16.597 15.998 -2.186 1.00 95.56 207 ALA A O 1
ATOM 1622 N N . GLY A 1 208 ? 15.745 16.577 -0.197 1.00 95.62 208 GLY A N 1
ATOM 1623 C CA . GLY A 1 208 ? 16.875 16.114 0.600 1.00 95.62 208 GLY A CA 1
ATOM 1624 C C . GLY A 1 208 ? 17.027 14.598 0.557 1.00 95.62 208 GLY A C 1
ATOM 1625 O O . GLY A 1 208 ? 18.135 14.110 0.347 1.00 95.62 208 GLY A O 1
ATOM 1626 N N . PHE A 1 209 ? 15.922 13.862 0.689 1.00 94.44 209 PHE A N 1
ATOM 1627 C CA . PHE A 1 209 ? 15.918 12.404 0.579 1.00 94.44 209 PHE A CA 1
ATOM 1628 C C . PHE A 1 209 ? 16.387 11.949 -0.811 1.00 94.44 209 PHE A C 1
ATOM 1630 O O . PHE A 1 209 ? 17.274 11.105 -0.919 1.00 94.44 209 PHE A O 1
ATOM 1637 N N . ALA A 1 210 ? 15.879 12.569 -1.881 1.00 91.25 210 ALA A N 1
ATOM 1638 C CA . ALA A 1 210 ? 16.288 12.271 -3.253 1.00 91.25 210 ALA A CA 1
ATOM 1639 C C . ALA A 1 210 ? 17.785 12.534 -3.492 1.00 91.25 210 ALA A C 1
ATOM 1641 O O . ALA A 1 210 ? 18.460 11.723 -4.127 1.00 91.25 210 ALA A O 1
ATOM 1642 N N . ARG A 1 211 ? 18.334 13.627 -2.938 1.00 95.00 211 ARG A N 1
ATOM 1643 C CA . ARG A 1 211 ? 19.782 13.896 -2.987 1.00 95.00 211 ARG A CA 1
ATOM 1644 C C . ARG A 1 211 ? 20.590 12.818 -2.261 1.00 95.00 211 ARG A C 1
ATOM 1646 O O . ARG A 1 211 ? 21.608 12.379 -2.790 1.00 95.00 211 ARG A O 1
ATOM 1653 N N . ALA A 1 212 ? 20.141 12.371 -1.088 1.00 92.38 212 ALA A N 1
ATOM 1654 C CA . ALA A 1 212 ? 20.807 11.308 -0.334 1.00 92.38 212 ALA A CA 1
ATOM 1655 C C . ALA A 1 212 ? 20.779 9.962 -1.085 1.00 92.38 212 ALA A C 1
ATOM 1657 O O . ALA A 1 212 ? 21.808 9.288 -1.185 1.00 92.38 212 ALA A O 1
ATOM 1658 N N . MET A 1 213 ? 19.642 9.627 -1.704 1.00 88.94 213 MET A N 1
ATOM 1659 C CA . MET A 1 213 ? 19.489 8.454 -2.571 1.00 88.94 213 MET A CA 1
ATOM 1660 C C . MET A 1 213 ? 20.435 8.495 -3.778 1.00 88.94 213 MET A C 1
ATOM 1662 O O . MET A 1 213 ? 21.097 7.501 -4.079 1.00 88.94 213 MET A O 1
ATOM 1666 N N . GLU A 1 214 ? 20.550 9.636 -4.464 1.00 88.88 214 GLU A N 1
ATOM 1667 C CA . GLU A 1 214 ? 21.454 9.755 -5.617 1.00 88.88 214 GLU A CA 1
ATOM 1668 C C . GLU A 1 214 ? 22.929 9.700 -5.200 1.00 88.88 214 GLU A C 1
ATOM 1670 O O . GLU A 1 214 ? 23.745 9.076 -5.882 1.00 88.88 214 GLU A O 1
ATOM 1675 N N . ALA A 1 215 ? 23.278 10.267 -4.042 1.00 88.69 215 ALA A N 1
ATOM 1676 C CA . ALA A 1 215 ? 24.618 10.146 -3.478 1.00 88.69 215 ALA A CA 1
ATOM 1677 C C . ALA A 1 215 ? 24.965 8.687 -3.123 1.00 88.69 215 ALA A C 1
ATOM 1679 O O . ALA A 1 215 ? 26.101 8.253 -3.317 1.00 88.69 215 ALA A O 1
ATOM 1680 N N . GLN A 1 216 ? 24.008 7.898 -2.622 1.00 84.00 216 GLN A N 1
ATOM 1681 C CA . GLN A 1 216 ? 24.201 6.461 -2.399 1.00 84.00 216 GLN A CA 1
ATOM 1682 C C . GLN A 1 216 ? 24.379 5.700 -3.718 1.00 84.00 216 GLN A C 1
ATOM 1684 O O . GLN A 1 216 ? 25.326 4.926 -3.850 1.00 84.00 216 GLN A O 1
ATOM 1689 N N . ARG A 1 217 ? 23.521 5.953 -4.714 1.00 83.25 217 ARG A N 1
ATOM 1690 C CA . ARG A 1 217 ? 23.629 5.335 -6.047 1.00 83.25 217 ARG A CA 1
ATOM 1691 C C . ARG A 1 217 ? 24.960 5.649 -6.715 1.00 83.25 217 ARG A C 1
ATOM 1693 O O . ARG A 1 217 ? 25.596 4.752 -7.255 1.00 83.25 217 ARG A O 1
ATOM 1700 N N . SER A 1 218 ? 25.404 6.900 -6.640 1.00 82.94 218 SER A N 1
ATOM 1701 C CA . SER A 1 218 ? 26.688 7.335 -7.192 1.00 82.94 218 SER A CA 1
ATOM 1702 C C . SER A 1 218 ? 27.862 6.627 -6.515 1.00 82.94 218 SER A C 1
ATOM 1704 O O . SER A 1 218 ? 28.762 6.159 -7.204 1.00 82.94 218 SER A O 1
ATOM 1706 N N . ARG A 1 219 ? 27.827 6.462 -5.183 1.00 81.25 219 ARG A N 1
ATOM 1707 C CA . ARG A 1 219 ? 28.833 5.680 -4.440 1.00 81.25 219 ARG A CA 1
ATOM 1708 C C . ARG A 1 219 ? 28.838 4.203 -4.847 1.00 81.25 219 ARG A C 1
ATOM 1710 O O . ARG A 1 219 ? 29.909 3.651 -5.070 1.00 81.25 219 ARG A O 1
ATOM 1717 N N . ALA A 1 220 ? 27.665 3.586 -4.998 1.00 75.12 220 ALA A N 1
ATOM 1718 C CA . ALA A 1 220 ? 27.545 2.199 -5.453 1.00 75.12 220 ALA A CA 1
ATOM 1719 C C . ALA A 1 220 ? 28.064 2.012 -6.891 1.00 75.12 220 ALA A C 1
ATOM 1721 O O . ALA A 1 220 ? 28.792 1.060 -7.159 1.00 75.12 220 ALA A O 1
ATOM 1722 N N . ARG A 1 221 ? 27.767 2.954 -7.798 1.00 73.50 221 ARG A N 1
ATOM 1723 C CA . ARG A 1 221 ? 28.307 2.963 -9.167 1.00 73.50 221 ARG A CA 1
ATOM 1724 C C . ARG A 1 221 ? 29.812 3.195 -9.199 1.00 73.50 221 ARG A C 1
ATOM 1726 O O . ARG A 1 221 ? 30.484 2.542 -9.975 1.00 73.50 221 ARG A O 1
ATOM 1733 N N . ALA A 1 222 ? 30.353 4.082 -8.366 1.00 67.94 222 ALA A N 1
ATOM 1734 C CA . ALA A 1 222 ? 31.798 4.293 -8.272 1.00 67.94 222 ALA A CA 1
ATOM 1735 C C . ALA A 1 222 ? 32.525 3.045 -7.739 1.00 67.94 222 ALA A C 1
ATOM 1737 O O . ALA A 1 222 ? 33.619 2.734 -8.199 1.00 67.94 222 ALA A O 1
ATOM 1738 N N . ALA A 1 223 ? 31.894 2.294 -6.830 1.00 58.62 223 ALA A N 1
ATOM 1739 C CA . ALA A 1 223 ? 32.388 0.993 -6.383 1.00 58.62 223 ALA A CA 1
ATOM 1740 C C . ALA A 1 223 ? 32.281 -0.088 -7.480 1.00 58.62 223 ALA A C 1
ATOM 1742 O O . ALA A 1 223 ? 33.172 -0.924 -7.593 1.00 58.62 223 ALA A O 1
ATOM 1743 N N . GLN A 1 224 ? 31.238 -0.047 -8.320 1.00 50.88 224 GLN A N 1
ATOM 1744 C CA . GLN A 1 224 ? 31.094 -0.919 -9.496 1.00 50.88 224 GLN A CA 1
ATOM 1745 C C . GLN A 1 224 ? 31.976 -0.512 -10.681 1.00 50.88 224 GLN A C 1
ATOM 1747 O O . GLN A 1 224 ? 32.345 -1.376 -11.457 1.00 50.88 224 GLN A O 1
ATOM 1752 N N . ALA A 1 225 ? 32.364 0.757 -10.823 1.00 47.22 225 ALA A N 1
ATOM 1753 C CA . ALA A 1 225 ? 33.214 1.246 -11.913 1.00 47.22 225 ALA A CA 1
ATOM 1754 C C . ALA A 1 225 ? 34.657 0.706 -11.852 1.00 47.22 225 ALA A C 1
ATOM 1756 O O . ALA A 1 225 ? 35.411 0.865 -12.808 1.00 47.22 225 ALA A O 1
ATOM 1757 N N . PHE A 1 226 ? 35.022 0.007 -10.773 1.00 43.44 226 PHE A N 1
ATOM 1758 C CA . PHE A 1 226 ? 36.193 -0.873 -10.732 1.00 43.44 226 PHE A CA 1
ATOM 1759 C C . PHE A 1 226 ? 35.982 -2.224 -11.464 1.00 43.44 226 PHE A C 1
ATOM 1761 O O . PHE A 1 226 ? 36.900 -3.037 -11.510 1.00 43.44 226 PHE A O 1
ATOM 1768 N N . GLY A 1 227 ? 34.817 -2.450 -12.084 1.00 39.97 227 GLY A N 1
ATOM 1769 C CA . GLY A 1 227 ? 34.501 -3.530 -13.027 1.00 39.97 227 GLY A CA 1
ATOM 1770 C C . GLY A 1 227 ? 33.642 -2.984 -14.177 1.00 39.97 227 GLY A C 1
ATOM 1771 O O . GLY A 1 227 ? 32.441 -2.789 -14.031 1.00 39.97 227 GLY A O 1
ATOM 1772 N N . GLY A 1 228 ? 34.288 -2.636 -15.292 1.00 39.84 228 GLY A N 1
ATOM 1773 C CA . GLY A 1 228 ? 33.750 -1.725 -16.307 1.00 39.84 228 GLY A CA 1
ATOM 1774 C C . GLY A 1 228 ? 32.576 -2.213 -17.167 1.00 39.84 228 GLY A C 1
ATOM 1775 O O . GLY A 1 228 ? 32.432 -3.398 -17.438 1.00 39.84 228 GLY A O 1
ATOM 1776 N N . ALA A 1 229 ? 31.799 -1.240 -17.657 1.00 40.12 229 ALA A N 1
ATOM 1777 C CA . ALA A 1 229 ? 31.132 -1.214 -18.966 1.00 40.12 229 ALA A CA 1
ATOM 1778 C C . ALA A 1 229 ? 30.689 0.237 -19.275 1.00 40.12 229 ALA A C 1
ATOM 1780 O O . ALA A 1 229 ? 30.239 0.955 -18.380 1.00 40.12 229 ALA A O 1
ATOM 1781 N N . GLY A 1 230 ? 30.919 0.690 -20.512 1.00 45.34 230 GLY A N 1
ATOM 1782 C CA . GLY A 1 230 ? 30.875 2.091 -20.955 1.00 45.34 230 GLY A CA 1
ATOM 1783 C C . GLY A 1 230 ? 29.486 2.677 -21.254 1.00 45.34 230 GLY A C 1
ATOM 1784 O O . GLY A 1 230 ? 28.492 1.975 -21.366 1.00 45.34 230 GLY A O 1
ATOM 1785 N N . ASP A 1 231 ? 29.448 4.008 -21.361 1.00 49.34 231 ASP A N 1
ATOM 1786 C CA . ASP A 1 231 ? 28.267 4.876 -21.494 1.00 49.34 231 ASP A CA 1
ATOM 1787 C C . ASP A 1 231 ? 27.781 5.012 -22.961 1.00 49.34 231 ASP A C 1
ATOM 1789 O O . ASP A 1 231 ? 28.444 5.649 -23.785 1.00 49.34 231 ASP A O 1
ATOM 1793 N N . ASP A 1 232 ? 26.589 4.476 -23.263 1.00 54.03 232 ASP A N 1
ATOM 1794 C CA . ASP A 1 232 ? 25.903 4.430 -24.577 1.00 54.03 232 ASP A CA 1
ATOM 1795 C C . ASP A 1 232 ? 25.640 5.798 -25.250 1.00 54.03 232 ASP A C 1
ATOM 1797 O O . ASP A 1 232 ? 25.258 5.889 -26.422 1.00 54.03 232 ASP A O 1
ATOM 1801 N N . ARG A 1 233 ? 25.825 6.918 -24.544 1.00 53.50 233 ARG A N 1
ATOM 1802 C CA . ARG A 1 233 ? 25.446 8.258 -25.037 1.00 53.50 233 ARG A CA 1
ATOM 1803 C C . ARG A 1 233 ? 26.344 8.819 -26.145 1.00 53.50 233 ARG A C 1
ATOM 1805 O O . ARG A 1 233 ? 25.974 9.818 -26.772 1.00 53.50 233 ARG A O 1
ATOM 1812 N N . ARG A 1 234 ? 27.506 8.214 -26.407 1.00 58.12 234 ARG A N 1
ATOM 1813 C CA . ARG A 1 234 ? 28.525 8.739 -27.340 1.00 58.12 234 ARG A CA 1
ATOM 1814 C C . ARG A 1 234 ? 28.135 8.578 -28.817 1.00 58.12 234 ARG A C 1
ATOM 1816 O O . ARG A 1 234 ? 28.392 9.476 -29.618 1.00 58.12 234 ARG A O 1
ATOM 1823 N N . TYR A 1 235 ? 27.403 7.519 -29.165 1.00 59.06 235 TYR A N 1
ATOM 1824 C CA . TYR A 1 235 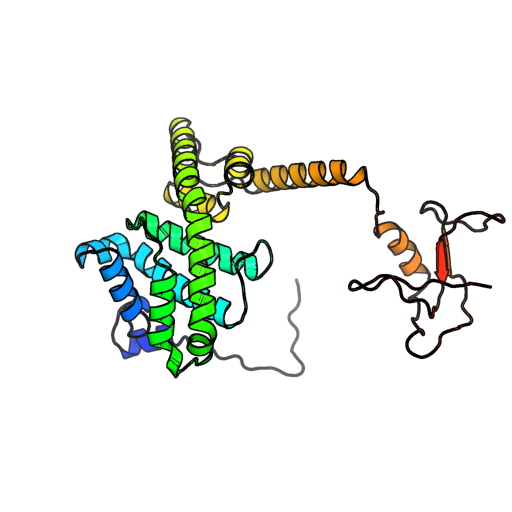? 27.029 7.189 -30.552 1.00 59.06 235 TYR A CA 1
ATOM 1825 C C . TYR A 1 235 ? 25.860 8.020 -31.103 1.00 59.06 235 TYR A C 1
ATOM 1827 O O . TYR A 1 235 ? 25.714 8.200 -32.317 1.00 59.06 235 TYR A O 1
ATOM 1835 N N . ALA A 1 236 ? 25.044 8.600 -30.217 1.00 56.88 236 ALA A N 1
ATOM 1836 C CA . ALA A 1 236 ? 23.801 9.282 -30.574 1.00 56.88 236 ALA A CA 1
ATOM 1837 C C . ALA A 1 236 ? 23.994 10.500 -31.501 1.00 56.88 236 ALA A C 1
ATOM 1839 O O . ALA A 1 236 ? 23.114 10.811 -32.305 1.00 56.88 236 ALA A O 1
ATOM 1840 N N . LYS A 1 237 ? 25.140 11.197 -31.427 1.00 56.25 237 LYS A N 1
ATOM 1841 C CA . LYS A 1 237 ? 25.429 12.366 -32.285 1.00 56.25 237 LYS A CA 1
ATOM 1842 C C . LYS A 1 237 ? 25.743 11.994 -33.738 1.00 56.25 237 LYS A C 1
ATOM 1844 O O . LYS A 1 237 ? 25.487 12.809 -34.623 1.00 56.25 237 LYS A O 1
ATOM 1849 N N . VAL A 1 238 ? 26.276 10.797 -33.985 1.00 56.47 238 VAL A N 1
ATOM 1850 C CA . VAL A 1 238 ? 26.708 10.352 -35.321 1.00 56.47 238 VAL A CA 1
ATOM 1851 C C . VAL A 1 238 ? 25.595 9.588 -36.038 1.00 56.47 238 VAL A C 1
ATOM 1853 O O . VAL A 1 238 ? 25.336 9.873 -37.206 1.00 56.47 238 VAL A O 1
ATOM 1856 N N . VAL A 1 239 ? 24.818 8.766 -35.321 1.00 56.12 239 VAL A N 1
ATOM 1857 C CA . VAL A 1 239 ? 23.597 8.122 -35.856 1.00 56.12 239 VAL A CA 1
ATOM 1858 C C . VAL A 1 239 ? 22.589 9.164 -36.366 1.00 56.12 239 VAL A C 1
ATOM 1860 O O . VAL A 1 239 ? 21.958 8.985 -37.404 1.00 56.12 239 VAL A O 1
ATOM 1863 N N . ARG A 1 240 ? 22.504 10.326 -35.704 1.00 55.62 240 ARG A N 1
ATOM 1864 C CA . ARG A 1 240 ? 21.638 11.438 -36.132 1.00 55.62 240 ARG A CA 1
ATOM 1865 C C . ARG A 1 240 ? 22.065 12.108 -37.445 1.00 55.62 240 ARG A C 1
ATOM 1867 O O . ARG A 1 240 ? 21.233 12.760 -38.067 1.00 55.62 240 ARG A O 1
ATOM 1874 N N . LYS A 1 241 ? 23.337 11.983 -37.845 1.00 56.00 241 LYS A N 1
ATOM 1875 C CA . LYS A 1 241 ? 23.882 12.536 -39.100 1.00 56.00 241 LYS A CA 1
ATOM 1876 C C . LYS A 1 241 ? 23.979 11.497 -40.227 1.00 56.00 241 LYS A C 1
ATOM 1878 O O . LYS A 1 241 ? 23.963 11.896 -41.384 1.00 56.00 241 LYS A O 1
ATOM 1883 N N . GLY A 1 242 ? 24.081 10.205 -39.898 1.00 54.84 242 GLY A N 1
ATOM 1884 C CA . GLY A 1 242 ? 24.346 9.115 -40.850 1.00 54.84 242 GLY A CA 1
ATOM 1885 C C . GLY A 1 242 ? 23.141 8.268 -41.286 1.00 54.84 242 GLY A C 1
ATOM 1886 O O . GLY A 1 242 ? 23.299 7.424 -42.162 1.00 54.84 242 GLY A O 1
ATOM 1887 N N . GLY A 1 243 ? 21.949 8.491 -40.720 1.00 60.56 243 GLY A N 1
ATOM 1888 C CA . GLY A 1 243 ? 20.769 7.651 -40.971 1.00 60.56 243 GLY A CA 1
ATOM 1889 C C . GLY A 1 243 ? 20.744 6.377 -40.113 1.00 60.56 243 GLY A C 1
ATOM 1890 O O . GLY A 1 243 ? 21.713 6.048 -39.432 1.00 60.56 243 GLY A O 1
ATOM 1891 N N . SER A 1 244 ? 19.601 5.685 -40.087 1.00 65.56 244 SER A N 1
ATOM 1892 C CA . SER A 1 244 ? 19.412 4.432 -39.339 1.00 65.56 244 SER A CA 1
ATOM 1893 C C . SER A 1 244 ? 20.184 3.271 -39.973 1.00 65.56 244 SER A C 1
ATOM 1895 O O . SER A 1 244 ? 20.154 3.131 -41.194 1.00 65.56 244 SER A O 1
ATOM 1897 N N . SER A 1 245 ? 20.796 2.409 -39.154 1.00 80.69 245 SER A N 1
ATOM 1898 C CA . SER A 1 245 ? 21.363 1.135 -39.618 1.00 80.69 245 SER A CA 1
ATOM 1899 C C . SER A 1 245 ? 20.247 0.108 -39.838 1.00 80.69 245 SER A C 1
ATOM 1901 O O . SER A 1 245 ? 19.430 -0.122 -38.946 1.00 80.69 245 SER A O 1
ATOM 1903 N N . GLU A 1 246 ? 20.181 -0.487 -41.027 1.00 87.62 246 GLU A N 1
ATOM 1904 C CA . GLU A 1 246 ? 19.202 -1.522 -41.376 1.00 87.62 246 GLU A CA 1
ATOM 1905 C C . GLU A 1 246 ? 19.687 -2.910 -40.916 1.00 87.62 246 GLU A C 1
ATOM 1907 O O . GLU A 1 246 ? 20.699 -3.422 -41.403 1.00 87.62 246 GLU A O 1
ATOM 1912 N N . PHE A 1 247 ? 18.954 -3.561 -40.009 1.00 89.62 247 PHE A N 1
ATOM 1913 C CA . PHE A 1 247 ? 19.250 -4.941 -39.620 1.00 89.62 247 PHE A CA 1
ATOM 1914 C C . PHE A 1 247 ? 18.670 -5.938 -40.632 1.00 89.62 247 PHE A C 1
ATOM 1916 O O . PHE A 1 247 ? 17.457 -6.008 -40.827 1.00 89.62 247 PHE A O 1
ATOM 1923 N N . VAL A 1 248 ? 19.536 -6.741 -41.254 1.00 91.88 248 VAL A N 1
ATOM 1924 C CA . VAL A 1 248 ? 19.159 -7.731 -42.286 1.00 91.88 248 VAL A CA 1
ATOM 1925 C C . VAL A 1 248 ? 19.329 -9.187 -41.827 1.00 91.88 248 VAL A C 1
ATOM 1927 O O . VAL A 1 248 ? 19.059 -10.114 -42.597 1.00 91.88 248 VAL A O 1
ATOM 1930 N N . GLY A 1 249 ? 19.735 -9.396 -40.569 1.00 88.62 249 GLY A N 1
ATOM 1931 C CA . GLY A 1 249 ? 20.075 -10.705 -39.999 1.00 88.62 249 GLY A CA 1
ATOM 1932 C C . GLY A 1 249 ? 18.910 -11.692 -39.890 1.00 88.62 249 GLY A C 1
ATOM 1933 O O . GLY A 1 249 ? 19.137 -12.892 -39.794 1.00 88.62 249 GLY A O 1
ATOM 1934 N N . TYR A 1 250 ? 17.658 -11.229 -40.008 1.00 85.75 250 TYR A N 1
ATOM 1935 C CA . TYR A 1 250 ? 16.483 -12.113 -40.054 1.00 85.75 250 TYR A CA 1
ATOM 1936 C C . TYR A 1 250 ? 16.460 -13.050 -41.268 1.00 85.75 250 TYR A C 1
ATOM 1938 O O . TYR A 1 250 ? 15.804 -14.086 -41.228 1.00 85.75 250 TYR A O 1
ATOM 1946 N N . THR A 1 251 ? 17.121 -12.674 -42.367 1.00 82.81 251 THR A N 1
ATOM 1947 C CA . THR A 1 251 ? 17.071 -13.434 -43.631 1.00 82.81 251 THR A CA 1
ATOM 1948 C C . THR A 1 251 ? 18.441 -13.709 -44.239 1.00 82.81 251 THR A C 1
ATOM 1950 O O . THR A 1 251 ? 18.550 -14.531 -45.147 1.00 82.81 251 THR A O 1
ATOM 1953 N N . LYS A 1 252 ? 19.491 -13.013 -43.787 1.00 88.25 252 LYS A N 1
ATOM 1954 C CA . LYS A 1 252 ? 20.823 -13.064 -44.394 1.00 88.25 252 LYS A CA 1
ATOM 1955 C C . LYS A 1 252 ? 21.898 -13.134 -43.320 1.00 88.25 252 LYS A C 1
ATOM 1957 O O . LYS A 1 252 ? 21.911 -12.312 -42.417 1.00 88.25 252 LYS A O 1
ATOM 1962 N N . HIS A 1 253 ? 22.866 -14.028 -43.505 1.00 88.56 253 HIS A N 1
ATOM 1963 C CA . HIS A 1 253 ? 24.065 -14.118 -42.658 1.00 88.56 253 HIS A CA 1
ATOM 1964 C C . HIS A 1 253 ? 25.265 -13.332 -43.215 1.00 88.56 253 HIS A C 1
ATOM 1966 O O . HIS A 1 253 ? 26.326 -13.292 -42.605 1.00 88.56 253 HIS A O 1
ATOM 1972 N N . ALA A 1 254 ? 25.111 -12.704 -44.384 1.00 91.12 254 ALA A N 1
ATOM 1973 C CA . ALA A 1 254 ? 26.128 -11.866 -45.008 1.00 91.12 254 ALA A CA 1
ATOM 1974 C C . ALA A 1 254 ? 25.469 -10.716 -45.779 1.00 91.12 254 ALA A C 1
ATOM 1976 O O . ALA A 1 254 ? 24.431 -10.897 -46.423 1.00 91.12 254 ALA A O 1
ATOM 1977 N N . ALA A 1 255 ? 26.083 -9.533 -45.742 1.00 91.50 255 ALA A N 1
ATOM 1978 C CA . ALA A 1 255 ? 25.614 -8.364 -46.475 1.00 91.50 255 ALA A CA 1
ATOM 1979 C C . ALA A 1 255 ? 26.784 -7.475 -46.904 1.00 91.50 255 ALA A C 1
ATOM 1981 O O . ALA A 1 255 ? 27.766 -7.337 -46.182 1.00 91.50 255 ALA A O 1
ATOM 1982 N N . ARG A 1 256 ? 26.651 -6.835 -48.072 1.00 93.12 256 ARG A N 1
ATOM 1983 C CA . ARG A 1 256 ? 27.497 -5.690 -48.431 1.00 93.12 256 ARG A CA 1
ATOM 1984 C C . ARG A 1 256 ? 26.947 -4.460 -47.726 1.00 93.12 256 ARG A C 1
ATOM 1986 O O . ARG A 1 256 ? 25.757 -4.185 -47.862 1.00 93.12 256 ARG A O 1
ATOM 1993 N N . ALA A 1 257 ? 27.801 -3.741 -47.017 1.00 91.94 257 ALA A N 1
ATOM 1994 C CA . ALA A 1 257 ? 27.439 -2.550 -46.265 1.00 91.94 257 ALA A CA 1
ATOM 1995 C C . ALA A 1 257 ? 28.459 -1.439 -46.510 1.00 91.94 257 ALA A C 1
ATOM 1997 O O . ALA A 1 257 ? 29.581 -1.698 -46.949 1.00 91.94 257 ALA A O 1
ATOM 1998 N N . ARG A 1 258 ? 28.068 -0.201 -46.225 1.00 90.06 258 ARG A N 1
ATOM 1999 C CA . ARG A 1 258 ? 28.956 0.959 -46.257 1.00 90.06 258 ARG A CA 1
ATOM 2000 C C . ARG A 1 258 ? 29.291 1.374 -44.831 1.00 90.06 258 ARG A C 1
ATOM 2002 O O . ARG A 1 258 ? 28.402 1.473 -43.986 1.00 90.06 258 ARG A O 1
ATOM 2009 N N . ILE A 1 259 ? 30.565 1.675 -44.594 1.00 89.69 259 ILE A N 1
ATOM 2010 C CA . ILE A 1 259 ? 31.024 2.282 -43.344 1.00 89.69 259 ILE A CA 1
ATOM 2011 C C . ILE A 1 259 ? 30.493 3.716 -43.277 1.00 89.69 259 ILE A C 1
ATOM 2013 O O . ILE A 1 259 ? 30.765 4.535 -44.153 1.00 89.69 259 ILE A O 1
ATOM 2017 N N . VAL A 1 260 ? 29.704 3.996 -42.246 1.00 87.31 260 VAL A N 1
ATOM 2018 C CA . VAL A 1 260 ? 29.109 5.307 -41.958 1.00 87.31 260 VAL A CA 1
ATOM 2019 C C . VAL A 1 260 ? 30.006 6.104 -41.019 1.00 87.31 260 VAL A C 1
ATOM 2021 O O . VAL A 1 260 ? 30.115 7.320 -41.161 1.00 87.31 260 VAL A O 1
ATOM 2024 N N . ALA A 1 261 ? 30.649 5.428 -40.065 1.00 85.31 261 ALA A N 1
ATOM 2025 C CA . ALA A 1 261 ? 31.578 6.042 -39.129 1.00 85.31 261 ALA A CA 1
ATOM 2026 C C . ALA A 1 261 ? 32.545 5.014 -38.532 1.00 85.31 261 ALA A C 1
ATOM 2028 O O . ALA A 1 261 ? 32.230 3.825 -38.456 1.00 85.31 261 ALA A O 1
ATOM 2029 N N . LEU A 1 262 ? 33.694 5.513 -38.079 1.00 86.00 262 LEU A N 1
ATOM 2030 C CA . LEU A 1 262 ? 34.717 4.775 -37.347 1.00 86.00 262 LEU A CA 1
ATOM 2031 C C . LEU A 1 262 ? 35.010 5.495 -36.032 1.00 86.00 262 LEU A C 1
ATOM 2033 O O . LEU A 1 262 ? 35.047 6.730 -36.001 1.00 86.00 262 LEU A O 1
ATOM 2037 N N . PHE A 1 263 ? 35.248 4.730 -34.971 1.00 83.44 263 PHE A N 1
ATOM 2038 C CA . PHE A 1 263 ? 35.650 5.254 -33.671 1.00 83.44 263 PHE A CA 1
ATOM 2039 C C . PHE A 1 263 ? 36.816 4.462 -33.085 1.00 83.44 263 PHE A C 1
ATOM 2041 O O . PHE A 1 263 ? 36.918 3.257 -33.295 1.00 83.44 263 PHE A O 1
ATOM 2048 N N . ALA A 1 264 ? 37.655 5.138 -32.305 1.00 81.81 264 ALA A N 1
ATOM 2049 C CA . ALA A 1 264 ? 38.645 4.519 -31.428 1.00 81.81 264 ALA A CA 1
ATOM 2050 C C . ALA A 1 264 ? 38.565 5.188 -30.053 1.00 81.81 264 ALA A C 1
ATOM 2052 O O . ALA A 1 264 ? 38.551 6.415 -29.958 1.00 81.81 264 ALA A O 1
ATOM 2053 N N . GLY A 1 265 ? 38.442 4.400 -28.981 1.00 75.94 265 GLY A N 1
ATOM 2054 C CA . GLY A 1 265 ? 38.312 4.935 -27.617 1.00 75.94 265 GLY A CA 1
ATOM 2055 C C . GLY A 1 265 ? 37.100 5.860 -27.407 1.00 75.94 265 GLY A C 1
ATOM 2056 O O . GLY A 1 265 ? 37.103 6.696 -26.503 1.00 75.94 265 GLY A O 1
ATOM 2057 N N . GLY A 1 266 ? 36.062 5.737 -28.241 1.00 74.38 266 GLY A N 1
ATOM 2058 C CA . GLY A 1 266 ? 34.876 6.598 -28.225 1.00 74.38 266 GLY A CA 1
ATOM 2059 C C . GLY A 1 266 ? 35.016 7.944 -28.953 1.00 74.38 266 GLY A C 1
ATOM 2060 O O . GLY A 1 266 ? 34.070 8.734 -28.913 1.00 74.38 266 GLY A O 1
ATOM 2061 N N . GLU A 1 267 ? 36.137 8.213 -29.631 1.00 75.44 267 GLU A N 1
ATOM 2062 C CA . GLU A 1 267 ? 36.314 9.385 -30.500 1.00 75.44 267 GLU A CA 1
ATOM 2063 C C . GLU A 1 267 ? 36.201 9.013 -31.981 1.00 75.44 267 GLU A C 1
ATOM 2065 O O . GLU A 1 267 ? 36.637 7.941 -32.394 1.00 75.44 267 GLU A O 1
ATOM 2070 N N . ALA A 1 268 ? 35.599 9.894 -32.788 1.00 81.12 268 ALA A N 1
ATOM 2071 C CA . ALA A 1 268 ? 35.407 9.658 -34.217 1.00 81.12 268 ALA A CA 1
ATOM 2072 C C . ALA A 1 268 ? 36.719 9.852 -34.990 1.00 81.12 268 ALA A C 1
ATOM 2074 O O . ALA A 1 268 ? 37.353 10.903 -34.887 1.00 81.12 268 ALA A O 1
ATOM 2075 N N . ILE A 1 269 ? 37.076 8.870 -35.816 1.00 85.56 269 ILE A N 1
ATOM 2076 C CA . ILE A 1 269 ? 38.308 8.850 -36.612 1.00 85.56 269 ILE A CA 1
ATOM 2077 C C . ILE A 1 269 ? 37.993 8.707 -38.106 1.00 85.56 269 ILE A C 1
ATOM 2079 O O . ILE A 1 269 ? 36.931 8.218 -38.491 1.00 85.56 269 ILE A O 1
ATOM 2083 N N . SER A 1 270 ? 38.916 9.142 -38.967 1.00 85.12 270 SER A N 1
ATOM 2084 C CA . SER A 1 270 ? 38.799 9.003 -40.428 1.00 85.12 270 SER A CA 1
ATOM 2085 C C . SER A 1 270 ? 39.548 7.793 -40.991 1.00 85.12 270 SER A C 1
ATOM 2087 O O . SER A 1 270 ? 39.228 7.339 -42.087 1.00 85.12 270 SER A O 1
ATOM 2089 N N . GLN A 1 271 ? 40.537 7.279 -40.260 1.00 87.12 271 GLN A N 1
ATOM 2090 C CA . GLN A 1 271 ? 41.378 6.148 -40.646 1.00 87.12 271 GLN A CA 1
ATOM 2091 C C . GLN A 1 271 ? 41.913 5.439 -39.398 1.00 87.12 271 GLN A C 1
ATOM 2093 O O . GLN A 1 271 ? 42.022 6.064 -38.342 1.00 87.12 271 GLN A O 1
ATOM 2098 N N . ALA A 1 272 ? 42.261 4.162 -39.536 1.00 88.19 272 ALA A N 1
ATOM 2099 C CA . ALA A 1 272 ? 42.855 3.343 -38.486 1.00 88.19 272 ALA A CA 1
ATOM 2100 C C . ALA A 1 272 ? 44.001 2.502 -39.060 1.00 88.19 272 ALA A C 1
ATOM 2102 O O . ALA A 1 272 ? 43.909 2.031 -40.197 1.00 88.19 272 ALA A O 1
ATOM 2103 N N . ASP A 1 273 ? 45.058 2.313 -38.273 1.00 89.31 273 ASP A N 1
ATOM 2104 C CA . ASP A 1 273 ? 46.204 1.490 -38.655 1.00 89.31 273 ASP A CA 1
ATOM 2105 C C . ASP A 1 273 ? 45.922 -0.005 -38.451 1.00 89.31 273 ASP A C 1
ATOM 2107 O O . ASP A 1 273 ? 45.067 -0.409 -37.657 1.00 89.31 273 ASP A O 1
ATOM 2111 N N . ALA A 1 274 ? 46.668 -0.854 -39.161 1.00 88.25 274 ALA A N 1
ATOM 2112 C CA . ALA A 1 274 ? 46.558 -2.300 -39.005 1.00 88.25 274 ALA A CA 1
ATOM 2113 C C . ALA A 1 274 ? 46.868 -2.721 -37.557 1.00 88.25 274 ALA A C 1
ATOM 2115 O O . ALA A 1 274 ? 47.923 -2.395 -37.017 1.00 88.25 274 ALA A O 1
ATOM 2116 N N . GLY A 1 275 ? 45.948 -3.474 -36.946 1.00 87.12 275 GLY A N 1
ATOM 2117 C CA . GLY A 1 275 ? 46.047 -3.913 -35.550 1.00 87.12 275 GLY A CA 1
ATOM 2118 C C . GLY A 1 275 ? 45.398 -2.969 -34.532 1.00 87.12 275 GLY A C 1
ATOM 2119 O O . GLY A 1 275 ? 45.366 -3.311 -33.353 1.00 87.12 275 GLY A O 1
ATOM 2120 N N . ALA A 1 276 ? 44.856 -1.823 -34.957 1.00 86.44 276 ALA A N 1
ATOM 2121 C CA . ALA A 1 276 ? 44.078 -0.955 -34.080 1.00 86.44 276 ALA A CA 1
ATOM 2122 C C . ALA A 1 276 ? 42.703 -1.566 -33.755 1.00 86.44 276 ALA A C 1
ATOM 2124 O O . ALA A 1 276 ? 42.003 -2.064 -34.639 1.00 86.44 276 ALA A O 1
ATOM 2125 N N . GLU A 1 277 ? 42.303 -1.485 -32.486 1.00 88.69 277 GLU A N 1
ATOM 2126 C CA . GLU A 1 277 ? 40.948 -1.816 -32.047 1.00 88.69 277 GLU A CA 1
ATOM 2127 C C . GLU A 1 277 ? 40.025 -0.625 -32.321 1.00 88.69 277 GLU A C 1
ATOM 2129 O O . GLU A 1 277 ? 40.279 0.497 -31.874 1.00 88.69 277 GLU A O 1
ATOM 2134 N N . VAL A 1 278 ? 38.976 -0.864 -33.107 1.00 89.19 278 VAL A N 1
ATOM 2135 C CA . VAL A 1 278 ? 38.058 0.178 -33.571 1.00 89.19 278 VAL A CA 1
ATOM 2136 C C . VAL A 1 278 ? 36.620 -0.299 -33.534 1.00 89.19 278 VAL A C 1
ATOM 2138 O O . VAL A 1 278 ? 36.324 -1.483 -33.684 1.00 89.19 278 VAL A O 1
ATOM 2141 N N . GLU A 1 279 ? 35.716 0.659 -33.419 1.00 88.31 279 GLU A N 1
ATOM 2142 C CA . GLU A 1 279 ? 34.285 0.440 -33.538 1.00 88.31 279 GLU A CA 1
ATOM 2143 C C . GLU A 1 279 ? 33.806 0.976 -34.887 1.00 88.31 279 GLU A C 1
ATOM 2145 O O . GLU A 1 279 ? 34.160 2.085 -35.303 1.00 88.31 279 GLU A O 1
ATOM 2150 N N . VAL A 1 280 ? 32.991 0.187 -35.585 1.00 87.75 280 VAL A N 1
ATOM 2151 C CA . VAL A 1 280 ? 32.543 0.488 -36.949 1.00 87.75 280 VAL A CA 1
ATOM 2152 C C . VAL A 1 280 ? 31.026 0.592 -36.979 1.00 87.75 280 VAL A C 1
ATOM 2154 O O . VAL A 1 280 ? 30.325 -0.345 -36.604 1.00 87.75 280 VAL A O 1
ATOM 2157 N N . ILE A 1 281 ? 30.504 1.710 -37.484 1.00 87.69 281 ILE A N 1
ATOM 2158 C CA . ILE A 1 281 ? 29.072 1.867 -37.755 1.00 87.69 281 ILE A CA 1
ATOM 2159 C C . ILE A 1 281 ? 28.822 1.602 -39.236 1.00 87.69 281 ILE A C 1
ATOM 2161 O O . ILE A 1 281 ? 29.399 2.267 -40.097 1.00 87.69 281 ILE A O 1
ATOM 2165 N N . LEU A 1 282 ? 27.927 0.660 -39.529 1.00 89.81 282 LEU A N 1
ATOM 2166 C CA . LEU A 1 282 ? 27.505 0.299 -40.881 1.00 89.81 282 LEU A CA 1
ATOM 2167 C C . LEU A 1 282 ? 26.088 0.803 -41.163 1.00 89.81 282 LEU A C 1
ATOM 2169 O O . LEU A 1 282 ? 25.249 0.859 -40.263 1.00 89.81 282 LEU A O 1
ATOM 2173 N N . ASP A 1 283 ? 25.787 1.115 -42.422 1.00 89.69 283 ASP A N 1
ATOM 2174 C CA . ASP A 1 283 ? 24.427 1.489 -42.839 1.00 89.69 283 ASP A CA 1
ATOM 2175 C C . ASP A 1 283 ? 23.450 0.303 -42.862 1.00 89.69 283 ASP A C 1
ATOM 2177 O O . ASP A 1 283 ? 22.236 0.494 -42.822 1.00 89.69 283 ASP A O 1
ATOM 2181 N N . ARG A 1 284 ? 23.974 -0.924 -42.895 1.00 90.69 284 ARG A N 1
ATOM 2182 C CA . ARG A 1 284 ? 23.226 -2.167 -42.705 1.00 90.69 284 ARG A CA 1
ATOM 2183 C C . ARG A 1 284 ? 24.113 -3.261 -42.137 1.00 90.69 284 ARG A C 1
ATOM 2185 O O . ARG A 1 284 ? 25.312 -3.280 -42.406 1.00 90.69 284 ARG A O 1
ATOM 2192 N N . THR A 1 285 ? 23.534 -4.203 -41.405 1.00 92.44 285 THR A N 1
ATOM 2193 C CA . THR A 1 285 ? 24.303 -5.290 -40.786 1.00 92.44 285 THR A CA 1
ATOM 2194 C C . THR A 1 285 ? 23.471 -6.562 -40.589 1.00 92.44 285 THR A C 1
ATOM 2196 O O . THR A 1 285 ? 22.287 -6.470 -40.253 1.00 92.44 285 THR A O 1
ATOM 2199 N N . PRO A 1 286 ? 24.044 -7.761 -40.821 1.00 92.19 286 PRO A N 1
ATOM 2200 C CA . PRO A 1 286 ? 23.445 -9.016 -40.385 1.00 92.19 286 PRO A CA 1
ATOM 2201 C C . PRO A 1 286 ? 23.775 -9.355 -38.922 1.00 92.19 286 PRO A C 1
ATOM 2203 O O . PRO A 1 286 ? 23.149 -10.257 -38.384 1.00 92.19 286 PRO A O 1
ATOM 2206 N N . PHE A 1 287 ? 24.730 -8.655 -38.293 1.00 91.44 287 PHE A N 1
ATOM 2207 C CA . PHE A 1 287 ? 25.149 -8.895 -36.911 1.00 91.44 287 PHE A CA 1
ATOM 2208 C C . PHE A 1 287 ? 24.107 -8.364 -35.935 1.00 91.44 287 PHE A C 1
ATOM 2210 O O . PHE A 1 287 ? 23.800 -7.167 -35.942 1.00 91.44 287 PHE A O 1
ATOM 2217 N N . TYR A 1 288 ? 23.559 -9.247 -35.107 1.00 88.94 288 TYR A N 1
ATOM 2218 C CA . TYR A 1 288 ? 22.659 -8.866 -34.033 1.00 88.94 288 TYR A CA 1
ATOM 2219 C C . TYR A 1 288 ? 23.437 -8.127 -32.940 1.00 88.94 288 TYR A C 1
ATOM 2221 O O . TYR A 1 288 ? 24.459 -8.610 -32.449 1.00 88.94 288 TYR A O 1
ATOM 2229 N N . ALA A 1 289 ? 22.953 -6.943 -32.568 1.00 86.50 289 ALA A N 1
ATOM 2230 C CA . ALA A 1 289 ? 23.505 -6.184 -31.454 1.00 86.50 289 ALA A CA 1
ATOM 2231 C C . ALA A 1 289 ? 23.047 -6.799 -30.131 1.00 86.50 289 ALA A C 1
ATOM 2233 O O . ALA A 1 289 ? 21.889 -7.194 -30.010 1.00 86.50 289 ALA A O 1
ATOM 2234 N N . GLU A 1 290 ? 23.926 -6.837 -29.132 1.00 84.44 290 GLU A N 1
ATOM 2235 C CA . GLU A 1 290 ? 23.575 -7.337 -27.803 1.00 84.44 290 GLU A CA 1
ATOM 2236 C C . GLU A 1 290 ? 22.355 -6.583 -27.251 1.00 84.44 290 GLU A C 1
ATOM 2238 O O . GLU A 1 290 ? 22.371 -5.364 -27.064 1.00 84.44 290 GLU A O 1
ATOM 2243 N N . SER A 1 291 ? 21.247 -7.302 -27.066 1.00 72.44 291 SER A N 1
ATOM 2244 C CA . SER A 1 291 ? 19.976 -6.708 -26.654 1.00 72.44 291 SER A CA 1
ATOM 2245 C C . SER A 1 291 ? 19.000 -7.769 -26.164 1.00 72.44 291 SER A C 1
ATOM 2247 O O . SER A 1 291 ? 18.995 -8.902 -26.646 1.00 72.44 291 SER A O 1
ATOM 2249 N N . GLY A 1 292 ? 18.149 -7.406 -25.199 1.00 74.94 292 GLY A N 1
ATOM 2250 C CA . GLY A 1 292 ? 17.112 -8.300 -24.673 1.00 74.94 292 GLY A CA 1
ATOM 2251 C C . GLY A 1 292 ? 17.651 -9.546 -23.957 1.00 74.94 292 GLY A C 1
ATOM 2252 O O . GLY A 1 292 ? 16.947 -10.548 -23.887 1.00 74.94 292 GLY A O 1
ATOM 2253 N N . GLY A 1 293 ? 18.888 -9.501 -23.446 1.00 71.25 293 GLY A N 1
ATOM 2254 C CA . GLY A 1 293 ? 19.554 -10.639 -22.799 1.00 71.25 293 GLY A CA 1
ATOM 2255 C C . GLY A 1 293 ? 20.206 -11.636 -23.765 1.00 71.25 293 GLY A C 1
ATOM 2256 O O . GLY A 1 293 ? 20.725 -12.656 -23.318 1.00 71.25 293 GLY A O 1
ATOM 2257 N N . GLN A 1 294 ? 20.195 -11.356 -25.070 1.00 73.81 294 GLN A N 1
ATOM 2258 C CA . GLN A 1 294 ? 20.899 -12.140 -26.081 1.00 73.81 294 GLN A CA 1
ATOM 2259 C C . GLN A 1 294 ? 22.286 -11.545 -26.342 1.00 73.81 294 GLN A C 1
ATOM 2261 O O . GLN A 1 294 ? 22.403 -10.348 -26.606 1.00 73.81 294 GLN A O 1
ATOM 2266 N N . VAL A 1 295 ? 23.310 -12.403 -26.306 1.00 85.69 295 VAL A N 1
ATOM 2267 C CA . VAL A 1 295 ? 24.702 -12.063 -26.638 1.00 85.69 295 VAL A CA 1
ATOM 2268 C C . VAL A 1 295 ? 24.797 -11.634 -28.105 1.00 85.69 295 VAL A C 1
ATOM 2270 O O . VAL A 1 295 ? 24.180 -12.258 -28.970 1.00 85.69 295 VAL A O 1
ATOM 2273 N N . GLY A 1 296 ? 25.554 -10.567 -28.375 1.00 88.25 296 GLY A N 1
ATOM 2274 C CA . GLY A 1 296 ? 25.765 -10.052 -29.728 1.00 88.25 296 GLY A CA 1
ATOM 2275 C C . GLY A 1 296 ? 26.543 -11.015 -30.631 1.00 88.25 296 GLY A C 1
ATOM 2276 O O . GLY A 1 296 ? 27.366 -11.808 -30.167 1.00 88.25 296 GLY A O 1
ATOM 2277 N N . ASP A 1 297 ? 26.291 -10.932 -31.936 1.00 90.31 297 ASP A N 1
ATOM 2278 C CA . ASP A 1 297 ? 26.950 -11.796 -32.916 1.00 90.31 297 ASP A CA 1
ATOM 2279 C C . ASP A 1 297 ? 28.429 -11.430 -33.110 1.00 90.31 297 ASP A C 1
ATOM 2281 O O . ASP A 1 297 ? 28.828 -10.268 -33.034 1.00 90.31 297 ASP A O 1
ATOM 2285 N N . THR A 1 298 ? 29.242 -12.430 -33.461 1.00 91.06 298 THR A N 1
ATOM 2286 C CA . THR A 1 298 ? 30.649 -12.251 -33.850 1.00 91.06 298 THR A CA 1
ATOM 2287 C C . THR A 1 298 ? 30.882 -12.726 -35.282 1.00 91.06 298 THR A C 1
ATOM 2289 O O . THR A 1 298 ? 30.200 -13.620 -35.784 1.00 91.06 298 THR A O 1
ATOM 2292 N N . GLY A 1 299 ? 31.849 -12.123 -35.976 1.00 91.12 299 GLY A N 1
ATOM 2293 C CA . GLY A 1 299 ? 32.224 -12.530 -37.329 1.00 91.12 299 GLY A CA 1
ATOM 2294 C C . GLY A 1 299 ? 33.211 -11.571 -37.977 1.00 91.12 299 GLY A C 1
ATOM 2295 O O . GLY A 1 299 ? 34.023 -10.954 -37.296 1.00 91.12 299 GLY A O 1
ATOM 2296 N N . LEU A 1 300 ? 33.178 -11.488 -39.309 1.00 92.12 300 LEU A N 1
ATOM 2297 C CA . LEU A 1 300 ? 34.186 -10.775 -40.095 1.00 92.12 300 LEU A CA 1
ATOM 2298 C C . LEU A 1 300 ? 33.554 -9.685 -40.965 1.00 92.12 300 LEU A C 1
ATOM 2300 O O . LEU A 1 300 ? 32.590 -9.943 -41.685 1.00 92.12 300 LEU A O 1
ATOM 2304 N N . VAL A 1 301 ? 34.172 -8.505 -40.964 1.00 89.06 301 VAL A N 1
ATOM 2305 C CA . VAL A 1 301 ? 33.982 -7.453 -41.973 1.00 89.06 301 VAL A CA 1
ATOM 2306 C C . VAL A 1 301 ? 35.201 -7.502 -42.899 1.00 89.06 301 VAL A C 1
ATOM 2308 O O . VAL A 1 301 ? 36.331 -7.526 -42.412 1.00 89.06 301 VAL A O 1
ATOM 2311 N N . ARG A 1 302 ? 34.983 -7.602 -44.214 1.00 85.50 302 ARG A N 1
ATOM 2312 C CA . ARG A 1 302 ? 36.030 -7.733 -45.242 1.00 85.50 302 ARG A CA 1
ATOM 2313 C C . ARG A 1 302 ? 35.827 -6.722 -46.356 1.00 85.50 302 ARG A C 1
ATOM 2315 O O . ARG A 1 302 ? 34.644 -6.468 -46.682 1.00 85.50 302 ARG A O 1
#

Radius of gyration: 28.23 Å; chains: 1; bounding box: 76×47×69 Å

InterPro domains:
  IPR002318 Alanine-tRNA ligase, class IIc [PR00980] (13-26)
  IPR002318 Alanine-tRNA ligase, class IIc [PR00980] (63-79)
  IPR002318 Alanine-tRNA ligase, class IIc [PR00980] (87-100)
  IPR009000 Translation protein, beta-barrel domain superfamily [SSF50447] (244-301)
  IPR018162 Alanine-tRNA ligase, class IIc, anti-codon-binding domain superfamily [SSF101353] (34-250)
  IPR018164 Alanyl-tRNA synthetase, class IIc, N-terminal [PF01411] (5-301)
  IPR018165 Alanyl-tRNA synthetase, class IIc, core domain [PS50860] (1-302)
  IPR045864 Class II Aminoacyl-tRNA synthetase/Biotinyl protein ligase (BPL) and lipoyl protein ligase (LPL) [G3DSA:3.30.930.10] (3-28)
  IPR050058 Alanine--tRNA ligase [PTHR11777] (5-301)